Protein AF-A0A956AQ25-F1 (afdb_monomer_lite)

Secondary structure (DSSP, 8-state):
-HHHHHHHHHTSGGGTT-S--EEEE-S-HHHHHHHHTSTT--EEEE--SS--S-EEEEEETTEEEEE--STTSEEEEEEEE--GGGGSS--TTTSPPPEE--HHHHHHHHHHHHHHHHHHHHHHHHHHHTT--HHHHHHHHHHHHHHHHHHHH--PPPPPSSS-EEEEEEEE--TTS---HHHHHHHHHHHHHHHHHHHHHTTT-PPPPPPTT------GGGGTTT-HHHHHHHTTSGGGGHHHHHHTTT-TT-TTTGGGSBSSBTSTTSB-SS--SGGGTTBSS-HHHHH---HHHHHTTTSSPPS-SS--GGGTTTTSSTTT-TT--HHHHHHHH-EETBEE--TT---

Structure (mmCIF, N/CA/C/O backbone):
data_AF-A0A956AQ25-F1
#
_entry.id   AF-A0A956AQ25-F1
#
loop_
_atom_site.group_PDB
_atom_site.id
_atom_site.type_symbol
_atom_site.label_atom_id
_atom_site.label_alt_id
_atom_site.label_comp_id
_atom_site.label_asym_id
_atom_site.label_entity_id
_atom_site.label_seq_id
_atom_site.pdbx_PDB_ins_code
_atom_site.Cartn_x
_atom_site.Cartn_y
_atom_site.Cartn_z
_atom_site.occupancy
_atom_site.B_iso_or_equiv
_atom_site.auth_seq_id
_atom_site.auth_comp_id
_atom_site.auth_asym_id
_atom_site.auth_atom_id
_atom_site.pdbx_PDB_model_num
ATOM 1 N N . ALA A 1 1 ? -25.067 -18.638 2.008 1.00 81.12 1 ALA A N 1
ATOM 2 C CA . ALA A 1 1 ? -24.310 -19.903 2.153 1.00 81.12 1 ALA A CA 1
ATOM 3 C C . ALA A 1 1 ? -23.504 -19.940 3.451 1.00 81.12 1 ALA A C 1
ATOM 5 O O . ALA A 1 1 ? -23.784 -20.809 4.265 1.00 81.12 1 ALA A O 1
ATOM 6 N N . ALA A 1 2 ? -22.579 -18.994 3.678 1.00 85.00 2 ALA A N 1
ATOM 7 C CA . ALA A 1 2 ? -21.734 -18.959 4.880 1.00 85.00 2 ALA A CA 1
ATOM 8 C C . ALA A 1 2 ? -22.540 -18.982 6.194 1.00 85.00 2 ALA A C 1
ATOM 10 O O . ALA A 1 2 ? -22.351 -19.894 6.984 1.00 85.00 2 ALA A O 1
ATOM 11 N N . GLU A 1 3 ? -23.526 -18.091 6.362 1.00 90.44 3 GLU A N 1
ATOM 12 C CA . GLU A 1 3 ? -24.403 -18.088 7.550 1.00 90.44 3 GLU A CA 1
ATOM 13 C C . GLU A 1 3 ? -25.100 -19.431 7.804 1.00 90.44 3 GLU A C 1
ATOM 15 O O . GLU A 1 3 ? -25.162 -19.901 8.933 1.00 90.44 3 GLU A O 1
ATOM 20 N N . ALA A 1 4 ? -25.631 -20.058 6.750 1.00 89.19 4 ALA A N 1
ATOM 21 C CA . ALA A 1 4 ? -26.334 -21.332 6.867 1.00 89.19 4 ALA A CA 1
ATOM 22 C C . ALA A 1 4 ? -25.382 -22.461 7.282 1.00 89.19 4 ALA A C 1
ATOM 24 O O . ALA A 1 4 ? -25.761 -23.329 8.060 1.00 89.19 4 ALA A O 1
ATOM 25 N N . SER A 1 5 ? -24.142 -22.446 6.786 1.00 89.00 5 SER A N 1
ATOM 26 C CA . SER A 1 5 ? -23.108 -23.378 7.235 1.00 89.00 5 SER A CA 1
ATOM 27 C C . SER A 1 5 ? -22.688 -23.114 8.679 1.00 89.00 5 SER A C 1
ATOM 29 O O . SER A 1 5 ? -22.544 -24.073 9.427 1.00 89.00 5 SER A O 1
ATOM 31 N N . THR A 1 6 ? -22.561 -21.851 9.095 1.00 89.25 6 THR A N 1
ATOM 32 C CA . THR A 1 6 ? -22.264 -21.493 10.490 1.00 89.25 6 THR A CA 1
ATOM 33 C C . THR A 1 6 ? -23.364 -21.969 11.435 1.00 89.25 6 THR A C 1
ATOM 35 O O . THR A 1 6 ? -23.042 -22.639 12.407 1.00 89.25 6 THR A O 1
ATOM 38 N N . ARG A 1 7 ? -24.647 -21.722 11.122 1.00 89.44 7 ARG A N 1
ATOM 39 C CA . ARG A 1 7 ? -25.780 -22.236 11.919 1.00 89.44 7 ARG A CA 1
ATOM 40 C C . ARG A 1 7 ? -25.725 -23.755 12.053 1.00 89.44 7 ARG A C 1
ATOM 42 O O . ARG A 1 7 ? -25.674 -24.262 13.161 1.00 89.44 7 ARG A O 1
ATOM 49 N N . ARG A 1 8 ? -25.589 -24.469 10.929 1.00 89.06 8 ARG A N 1
ATOM 50 C CA . ARG A 1 8 ? -25.489 -25.937 10.941 1.00 89.06 8 ARG A CA 1
ATOM 51 C C . ARG A 1 8 ? -24.352 -26.460 11.811 1.00 89.06 8 ARG A C 1
ATOM 53 O O . ARG A 1 8 ? -24.535 -27.487 12.439 1.00 89.06 8 ARG A O 1
ATOM 60 N N . LEU A 1 9 ? -23.194 -25.795 11.819 1.00 87.69 9 LEU A N 1
ATOM 61 C CA . LEU A 1 9 ? -22.065 -26.190 12.667 1.00 87.69 9 LEU A CA 1
ATOM 62 C C . LEU A 1 9 ? -22.348 -25.939 14.151 1.00 87.69 9 LEU A C 1
ATOM 64 O O . LEU A 1 9 ? -21.957 -26.753 14.981 1.00 87.69 9 LEU A O 1
ATOM 68 N N . LEU A 1 10 ? -23.011 -24.830 14.483 1.00 86.50 10 LEU A N 1
ATOM 69 C CA . LEU A 1 10 ? -23.383 -24.495 15.859 1.00 86.50 10 LEU A CA 1
ATOM 70 C C . LEU A 1 10 ? -24.463 -25.428 16.417 1.00 86.50 10 LEU A C 1
ATOM 72 O O . LEU A 1 10 ? -24.407 -25.768 17.593 1.00 86.50 10 LEU A O 1
ATOM 76 N N . ASP A 1 11 ? -25.380 -25.884 15.563 1.00 86.50 11 ASP A N 1
ATOM 77 C CA . ASP A 1 11 ? -26.470 -26.799 15.925 1.00 86.50 11 ASP A CA 1
ATOM 78 C C . ASP A 1 11 ? -25.997 -28.253 16.150 1.00 86.50 11 ASP A C 1
ATOM 80 O O . ASP A 1 11 ? -26.783 -29.104 16.571 1.00 86.50 11 ASP A O 1
ATOM 84 N N . LEU A 1 12 ? -24.726 -28.571 15.864 1.00 86.06 12 LEU A N 1
ATOM 85 C CA . LEU A 1 12 ? -24.171 -29.904 16.106 1.00 86.06 12 LEU A CA 1
ATOM 86 C C . LEU A 1 12 ? -24.077 -30.191 17.620 1.00 86.06 12 LEU A C 1
ATOM 88 O O . LEU A 1 12 ? -23.537 -29.360 18.357 1.00 86.06 12 LEU A O 1
ATOM 92 N N . PRO A 1 13 ? -24.525 -31.367 18.107 1.00 82.62 13 PRO A N 1
ATOM 93 C CA . PRO A 1 13 ? -24.525 -31.696 19.536 1.00 82.62 13 PRO A CA 1
ATOM 94 C C . PRO A 1 13 ? -23.156 -31.558 20.214 1.00 82.62 13 PRO A C 1
ATOM 96 O O . PRO A 1 13 ? -23.069 -31.082 21.344 1.00 82.62 13 PRO A O 1
ATOM 99 N N . GLU A 1 14 ? -22.069 -31.908 19.522 1.00 83.12 14 GLU A N 1
ATOM 100 C CA . GLU A 1 14 ? -20.694 -31.763 20.015 1.00 83.12 14 GLU A CA 1
ATOM 101 C C . GLU A 1 14 ? -20.252 -30.303 20.226 1.00 83.12 14 GLU A C 1
ATOM 103 O O . GLU A 1 14 ? -19.218 -30.046 20.849 1.00 83.12 14 GLU A O 1
ATOM 108 N N . ASN A 1 15 ? -21.019 -29.338 19.711 1.00 80.56 15 ASN A N 1
ATOM 109 C CA . ASN A 1 15 ? -20.761 -27.909 19.853 1.00 80.56 15 ASN A CA 1
ATOM 110 C C . ASN A 1 15 ? -21.690 -27.215 20.860 1.00 80.56 15 ASN A C 1
ATOM 112 O O . ASN A 1 15 ? -21.439 -26.061 21.213 1.00 80.56 15 ASN A O 1
ATOM 116 N N . ALA A 1 16 ? -22.680 -27.926 21.407 1.00 71.75 16 ALA A N 1
ATOM 117 C CA . ALA A 1 16 ? -23.635 -27.378 22.370 1.00 71.75 16 ALA A CA 1
ATOM 118 C C . ALA A 1 16 ? -22.980 -26.891 23.681 1.00 71.75 16 ALA A C 1
ATOM 120 O O . ALA A 1 16 ? -23.525 -26.026 24.355 1.00 71.75 16 ALA A O 1
ATOM 121 N N . SER A 1 17 ? -21.796 -27.400 24.040 1.00 70.81 17 SER A N 1
ATOM 122 C CA . SER A 1 17 ? -21.082 -27.046 25.279 1.00 70.81 17 SER A CA 1
ATOM 123 C C . SER A 1 17 ? -19.909 -26.073 25.081 1.00 70.81 17 SER A C 1
ATOM 125 O O . SER A 1 17 ? -19.095 -25.888 25.988 1.00 70.81 17 SER A O 1
ATOM 127 N N . ARG A 1 18 ? -19.741 -25.482 23.889 1.00 80.38 18 ARG A N 1
ATOM 128 C CA . ARG A 1 18 ? -18.573 -24.639 23.567 1.00 80.38 18 ARG A CA 1
ATOM 129 C C . ARG A 1 18 ? -18.650 -23.299 24.272 1.00 80.38 18 ARG A C 1
ATOM 131 O O . ARG A 1 18 ? -19.518 -22.509 23.934 1.00 80.38 18 ARG A O 1
ATOM 138 N N . SER A 1 19 ? -17.707 -22.988 25.159 1.00 79.75 19 SER A N 1
ATOM 139 C CA . SER A 1 19 ? -17.659 -21.735 25.943 1.00 79.75 19 SER A CA 1
ATOM 140 C C . SER A 1 19 ? -17.369 -20.457 25.138 1.00 79.75 19 SER A C 1
ATOM 142 O O . SER A 1 19 ? -17.512 -19.363 25.673 1.00 79.75 19 SER A O 1
ATOM 144 N N . LEU A 1 20 ? -16.934 -20.587 23.881 1.00 87.94 20 LEU A N 1
ATOM 145 C CA . LEU A 1 20 ? -16.628 -19.478 22.977 1.00 87.94 20 LEU A CA 1
ATOM 146 C C . LEU A 1 20 ? -16.709 -19.952 21.5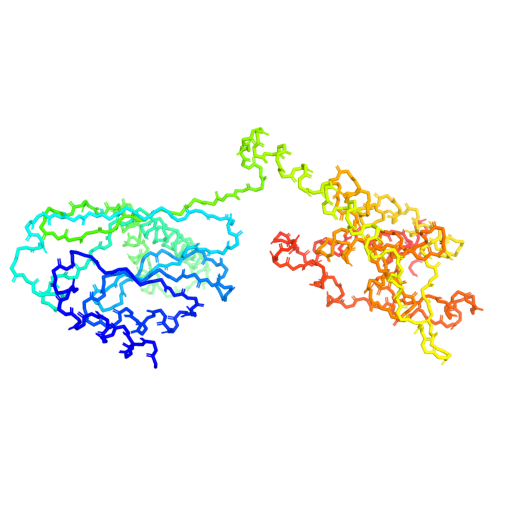23 1.00 87.94 20 LEU A C 1
ATOM 148 O O . LEU A 1 20 ? -16.177 -21.016 21.192 1.00 87.94 20 LEU A O 1
ATOM 152 N N . VAL A 1 21 ? -17.300 -19.140 20.651 1.00 91.19 21 VAL A N 1
ATOM 153 C CA . VAL A 1 21 ? -17.336 -19.370 19.204 1.00 91.19 21 VAL A CA 1
ATOM 154 C C . VAL A 1 21 ? -16.664 -18.212 18.479 1.00 91.19 21 VAL A C 1
ATOM 156 O O . VAL A 1 21 ? -17.159 -17.084 18.470 1.00 91.19 21 VAL A O 1
ATOM 159 N N . VAL A 1 22 ? -15.542 -18.518 17.825 1.00 93.94 22 VAL A N 1
ATOM 160 C CA . VAL A 1 22 ? -14.789 -17.573 16.992 1.00 93.94 22 VAL A CA 1
ATOM 161 C C . VAL A 1 22 ? -14.895 -17.992 15.531 1.00 93.94 22 VAL A C 1
ATOM 163 O O . VAL A 1 22 ? -14.512 -19.102 15.164 1.00 93.94 22 VAL A O 1
ATOM 166 N N . VAL A 1 23 ? -15.391 -17.097 14.683 1.00 94.06 23 VAL A N 1
ATOM 167 C CA . VAL A 1 23 ? -15.493 -17.300 13.237 1.00 94.06 23 VAL A CA 1
ATOM 168 C C . VAL A 1 23 ? -14.369 -16.543 12.542 1.00 94.06 23 VAL A C 1
ATOM 170 O O . VAL A 1 23 ? -14.274 -15.324 12.647 1.00 94.06 23 VAL A O 1
ATOM 173 N N . LEU A 1 24 ? -13.540 -17.263 11.789 1.00 92.50 24 LEU A N 1
ATOM 174 C CA . LEU A 1 24 ? -12.518 -16.674 10.925 1.00 92.50 24 LEU A CA 1
ATOM 175 C C . LEU A 1 24 ? -13.070 -16.583 9.500 1.00 92.50 24 LEU A C 1
ATOM 177 O O . LEU A 1 24 ? -13.521 -17.587 8.946 1.00 92.50 24 LEU A O 1
ATOM 181 N N . THR A 1 25 ? -13.046 -15.399 8.892 1.00 89.38 25 THR A N 1
ATOM 182 C CA . THR A 1 25 ? -13.574 -15.197 7.535 1.00 89.38 25 THR A CA 1
ATOM 183 C C . THR A 1 25 ? -12.603 -14.426 6.658 1.00 89.38 25 THR A C 1
ATOM 185 O O . THR A 1 25 ? -11.974 -13.482 7.119 1.00 89.38 25 THR A O 1
ATOM 188 N N . ARG A 1 26 ? -12.513 -14.821 5.381 1.00 86.88 26 ARG A N 1
ATOM 189 C CA . ARG A 1 26 ? -11.805 -14.075 4.325 1.00 86.88 26 ARG A CA 1
ATOM 190 C C . ARG A 1 26 ? -12.702 -13.082 3.576 1.00 86.88 26 ARG A C 1
ATOM 192 O O . ARG A 1 26 ? -12.250 -12.439 2.637 1.00 86.88 26 ARG A O 1
ATOM 199 N N . GLY A 1 27 ? -13.994 -13.042 3.905 1.00 83.31 27 GLY A N 1
ATOM 200 C CA . GLY A 1 27 ? -14.950 -12.145 3.259 1.00 83.31 27 GLY A CA 1
ATOM 201 C C . GLY A 1 27 ? -14.912 -10.745 3.866 1.00 83.31 27 GLY A C 1
ATOM 202 O O . GLY A 1 27 ? -14.669 -10.604 5.059 1.00 83.31 27 GLY A O 1
ATOM 203 N N . GLY A 1 28 ? -15.223 -9.723 3.067 1.00 84.81 28 GLY A N 1
ATOM 204 C CA . GLY A 1 28 ? -15.251 -8.335 3.533 1.00 84.81 28 GLY A CA 1
ATOM 205 C C . GLY A 1 28 ? -16.332 -8.023 4.581 1.00 84.81 28 GLY A C 1
ATOM 206 O O . GLY A 1 28 ? -17.138 -8.872 4.982 1.00 84.81 28 GLY A O 1
ATOM 207 N N . ARG A 1 29 ? -16.403 -6.744 4.981 1.00 86.62 29 ARG A N 1
ATOM 208 C CA . ARG A 1 29 ? -17.220 -6.242 6.108 1.00 86.62 29 ARG A CA 1
ATOM 209 C C . ARG A 1 29 ? -18.670 -6.739 6.108 1.00 86.62 29 ARG A C 1
ATOM 211 O O . ARG A 1 29 ? -19.202 -7.083 7.159 1.00 86.62 29 ARG A O 1
ATOM 218 N N . ARG A 1 30 ? -19.327 -6.801 4.943 1.00 89.50 30 ARG A N 1
ATOM 219 C CA . ARG A 1 30 ? -20.722 -7.270 4.829 1.00 89.50 30 ARG A CA 1
ATOM 220 C C . ARG A 1 30 ? -20.874 -8.722 5.287 1.00 89.50 30 ARG A C 1
ATOM 222 O O . ARG A 1 30 ? -21.773 -9.018 6.068 1.00 89.50 30 ARG A O 1
ATOM 229 N N . SER A 1 31 ? -19.987 -9.601 4.828 1.00 90.06 31 SER A N 1
ATOM 230 C CA . SER A 1 31 ? -19.989 -11.019 5.190 1.00 90.06 31 SER A CA 1
ATOM 231 C C . SER A 1 31 ? -19.649 -11.213 6.665 1.00 90.06 31 SER A C 1
ATOM 233 O O . SER A 1 31 ? -20.317 -11.991 7.339 1.00 90.06 31 SER A O 1
ATOM 235 N N . ALA A 1 32 ? -18.669 -10.467 7.186 1.00 91.31 32 ALA A N 1
ATOM 236 C CA . ALA A 1 32 ? -18.310 -10.513 8.602 1.00 91.31 32 ALA A CA 1
ATOM 237 C C . ALA A 1 32 ? -19.490 -10.113 9.508 1.00 91.31 32 ALA A C 1
ATOM 239 O O . ALA A 1 32 ? -19.827 -10.840 10.439 1.00 91.31 32 ALA A O 1
ATOM 240 N N . ARG A 1 33 ? -20.193 -9.017 9.184 1.00 92.69 33 ARG A N 1
ATOM 241 C CA . ARG A 1 33 ? -21.385 -8.584 9.937 1.00 92.69 33 ARG A CA 1
ATOM 242 C C . ARG A 1 33 ? -22.545 -9.574 9.842 1.00 92.69 33 ARG A C 1
ATOM 244 O O . ARG A 1 33 ? -23.297 -9.712 10.797 1.00 92.69 33 ARG A O 1
ATOM 251 N N . ALA A 1 34 ? -22.712 -10.243 8.704 1.00 93.44 34 ALA A N 1
ATOM 252 C CA . ALA A 1 34 ? -23.740 -11.266 8.540 1.00 93.44 34 ALA A CA 1
ATOM 253 C C . ALA A 1 34 ? -23.459 -12.502 9.411 1.00 93.44 34 ALA A C 1
ATOM 255 O O . ALA A 1 34 ? -24.363 -13.012 10.066 1.00 93.44 34 ALA A O 1
ATOM 256 N N . LEU A 1 35 ? -22.195 -12.933 9.475 1.00 94.25 35 LEU A N 1
ATOM 257 C CA . LEU A 1 35 ? -21.749 -14.025 10.344 1.00 94.25 35 LEU A CA 1
ATOM 258 C C . LEU A 1 35 ? -21.897 -13.678 11.830 1.00 94.25 35 LEU A C 1
ATOM 260 O O . LEU A 1 35 ? -22.340 -14.519 12.600 1.00 94.25 35 LEU A O 1
ATOM 264 N N . ALA A 1 36 ? -21.596 -12.437 12.214 1.00 94.19 36 ALA A N 1
ATOM 265 C CA . ALA A 1 36 ? -21.725 -11.954 13.590 1.00 94.19 36 ALA A CA 1
ATOM 266 C C . ALA A 1 36 ? -23.175 -11.965 14.106 1.00 94.19 36 ALA A C 1
ATOM 268 O O . ALA A 1 36 ? -23.415 -12.086 15.297 1.00 94.19 36 ALA A O 1
ATOM 269 N N . ARG A 1 37 ? -24.157 -11.882 13.200 1.00 93.94 37 ARG A N 1
ATOM 270 C CA . ARG A 1 37 ? -25.589 -11.958 13.533 1.00 93.94 37 ARG A CA 1
ATOM 271 C C . ARG A 1 37 ? -26.110 -13.387 13.683 1.00 93.94 37 ARG A C 1
ATOM 273 O O . ARG A 1 37 ? -27.301 -13.573 13.925 1.00 93.94 37 ARG A O 1
ATOM 280 N N . VAL A 1 38 ? -25.274 -14.400 13.470 1.00 92.25 38 VAL A N 1
ATOM 281 C CA . VAL A 1 38 ? -25.664 -15.786 13.721 1.00 92.25 38 VAL A CA 1
ATOM 282 C C . VAL A 1 38 ? -25.640 -16.021 15.231 1.00 92.25 38 VAL A C 1
ATOM 284 O O . VAL A 1 38 ? -24.585 -15.925 15.848 1.00 92.25 38 VAL A O 1
ATOM 287 N N . SER A 1 39 ? -26.797 -16.337 15.818 1.00 88.94 39 SER A N 1
ATOM 288 C CA . SER A 1 39 ? -26.921 -16.634 17.249 1.00 88.94 39 SER A CA 1
ATOM 289 C C . SER A 1 39 ? -25.912 -17.695 17.689 1.00 88.94 39 SER A C 1
ATOM 291 O O . SER A 1 39 ? -25.757 -18.719 17.026 1.00 88.94 39 SER A O 1
ATOM 293 N N . GLY A 1 40 ? -25.230 -17.441 18.805 1.00 87.94 40 GLY A N 1
ATOM 294 C CA . GLY A 1 40 ? -24.175 -18.306 19.331 1.00 87.94 40 GLY A CA 1
ATOM 295 C C . GLY A 1 40 ? -22.770 -18.018 18.797 1.00 87.94 40 GLY A C 1
ATOM 296 O O . GLY A 1 40 ? -21.826 -18.615 19.305 1.00 87.94 40 GLY A O 1
ATOM 297 N N . VAL A 1 41 ? -22.597 -17.114 17.825 1.00 92.56 41 VAL A N 1
ATOM 298 C CA . VAL A 1 41 ? -21.279 -16.557 17.477 1.00 92.56 41 VAL A CA 1
ATOM 299 C C . VAL A 1 41 ? -20.911 -15.479 18.494 1.00 92.56 41 VAL A C 1
ATOM 301 O O . VAL A 1 41 ? -21.695 -14.564 18.713 1.00 92.56 41 VAL A O 1
ATOM 304 N N . ASP A 1 42 ? -19.717 -15.560 19.086 1.00 93.56 42 ASP A N 1
ATOM 305 C CA . ASP A 1 42 ? -19.220 -14.536 20.015 1.00 93.56 42 ASP A CA 1
ATOM 306 C C . ASP A 1 42 ? -18.280 -13.552 19.305 1.00 93.56 42 ASP A C 1
ATOM 308 O O . ASP A 1 42 ? -18.334 -12.347 19.527 1.00 93.56 42 ASP A O 1
ATOM 312 N N . VAL A 1 43 ? -17.390 -14.044 18.439 1.00 95.94 43 VAL A N 1
ATOM 313 C CA . VAL A 1 43 ? -16.373 -13.205 17.788 1.00 95.94 43 VAL A CA 1
ATOM 314 C C . VAL A 1 43 ? -16.256 -13.556 16.313 1.00 95.94 43 VAL A C 1
ATOM 316 O O . VAL A 1 43 ? -16.178 -14.726 15.946 1.00 95.94 43 VAL A O 1
ATOM 319 N N . VAL A 1 44 ? -16.174 -12.544 15.455 1.00 95.19 44 VAL A N 1
ATOM 320 C CA . VAL A 1 44 ? -15.807 -12.689 14.047 1.00 95.19 44 VAL A CA 1
ATOM 321 C C . VAL A 1 44 ? -14.499 -11.958 13.798 1.00 95.19 44 VAL A C 1
ATOM 323 O O . VAL A 1 44 ? -14.428 -10.732 13.885 1.00 95.19 44 VAL A O 1
ATOM 326 N N . VAL A 1 45 ? -13.468 -12.714 13.439 1.00 93.06 45 VAL A N 1
ATOM 327 C CA . VAL A 1 45 ? -12.197 -12.159 12.980 1.00 93.06 45 VAL A CA 1
ATOM 328 C C . VAL A 1 45 ? -12.219 -12.148 11.461 1.00 93.06 45 VAL A C 1
ATOM 330 O O . VAL A 1 45 ? -12.196 -13.189 10.796 1.00 93.06 45 VAL A O 1
ATOM 333 N N . MET A 1 46 ? -12.291 -10.945 10.909 1.00 89.56 46 MET A N 1
ATOM 334 C CA . MET A 1 46 ? -12.117 -10.720 9.488 1.00 89.56 46 MET A CA 1
ATOM 335 C C . MET A 1 46 ? -10.619 -10.716 9.181 1.00 89.56 46 MET A C 1
ATOM 337 O O . MET A 1 46 ? -9.852 -9.969 9.788 1.00 89.56 46 MET A O 1
ATOM 341 N N . GLY A 1 47 ? -10.216 -11.550 8.232 1.00 78.44 47 GLY A N 1
ATOM 342 C CA . GLY A 1 47 ? -8.993 -11.374 7.461 1.00 78.44 47 GLY A CA 1
ATOM 343 C C . GLY A 1 47 ? -9.371 -11.085 6.011 1.00 78.44 47 GLY A C 1
ATOM 344 O O . GLY A 1 47 ? -10.457 -11.450 5.567 1.00 78.44 47 GLY A O 1
ATOM 345 N N . GLY A 1 48 ? -8.512 -10.431 5.241 1.00 66.12 48 GLY A N 1
ATOM 346 C CA . GLY A 1 48 ? -8.808 -10.181 3.830 1.00 66.12 48 GLY A CA 1
ATOM 347 C C . GLY A 1 48 ? -7.998 -9.037 3.244 1.00 66.12 48 GLY A C 1
ATOM 348 O O . GLY A 1 48 ? -7.435 -8.231 3.971 1.00 66.12 48 GLY A O 1
ATOM 349 N N . ALA A 1 49 ? -7.925 -8.992 1.913 1.00 56.91 49 ALA A N 1
ATOM 350 C CA . ALA A 1 49 ? -7.207 -7.946 1.186 1.00 56.91 49 ALA A CA 1
ATOM 351 C C . ALA A 1 49 ? -8.026 -6.648 1.050 1.00 56.91 49 ALA A C 1
ATOM 353 O O . ALA A 1 49 ? -7.442 -5.585 0.875 1.00 56.91 49 ALA A O 1
ATOM 354 N N . ASP A 1 50 ? -9.356 -6.730 1.175 1.00 64.44 50 ASP A N 1
ATOM 355 C CA . ASP A 1 50 ? -10.294 -5.650 0.825 1.00 64.44 50 ASP A CA 1
ATOM 356 C C . ASP A 1 50 ? -10.326 -4.481 1.824 1.00 64.44 50 ASP A C 1
ATOM 358 O O . ASP A 1 50 ? -10.989 -3.475 1.575 1.00 64.44 50 ASP A O 1
ATOM 362 N N . VAL A 1 51 ? -9.692 -4.628 2.989 1.00 69.56 51 VAL A N 1
ATOM 363 C CA . VAL A 1 51 ? -9.602 -3.576 4.004 1.00 69.56 51 VAL A CA 1
ATOM 364 C C . VAL A 1 51 ? -8.140 -3.397 4.383 1.00 69.56 51 VAL A C 1
ATOM 366 O O . VAL A 1 51 ? -7.500 -4.336 4.844 1.00 69.56 51 VAL A O 1
ATOM 369 N N . ASP A 1 52 ? -7.635 -2.185 4.188 1.00 71.19 52 ASP A N 1
ATOM 370 C CA . ASP A 1 52 ? -6.262 -1.800 4.515 1.00 71.19 52 ASP A CA 1
ATOM 371 C C . ASP A 1 52 ? -6.062 -1.674 6.006 1.00 71.19 52 ASP A C 1
ATOM 373 O O . ASP A 1 52 ? -5.173 -2.284 6.600 1.00 71.19 52 ASP A O 1
ATOM 377 N N . GLU A 1 53 ? -6.952 -0.907 6.609 1.00 79.00 53 GLU A N 1
ATOM 378 C CA . GLU A 1 53 ? -6.781 -0.482 7.974 1.00 79.00 53 GLU A CA 1
ATOM 379 C C . GLU A 1 53 ? -7.194 -1.592 8.950 1.00 79.00 53 GLU A C 1
ATOM 381 O O . GLU A 1 53 ? -8.201 -2.297 8.755 1.00 79.00 53 GLU A O 1
ATOM 386 N N . PRO A 1 54 ? -6.434 -1.770 10.037 1.00 86.62 54 PRO A N 1
ATOM 387 C CA . PRO A 1 54 ? -6.889 -2.579 11.153 1.00 86.62 54 PRO A CA 1
ATOM 388 C C . PRO A 1 54 ? -8.166 -1.935 11.725 1.00 86.62 54 PRO A C 1
ATOM 390 O O . PRO A 1 54 ? -8.266 -0.717 11.845 1.00 86.62 54 PRO A O 1
ATOM 393 N N . ILE A 1 55 ? -9.164 -2.749 12.072 1.00 89.00 55 ILE A N 1
ATOM 394 C CA . ILE A 1 55 ? -10.441 -2.263 12.620 1.00 89.00 55 ILE A CA 1
ATOM 395 C C . ILE A 1 55 ? -10.579 -2.791 14.048 1.00 89.00 55 ILE A C 1
ATOM 397 O O . ILE A 1 55 ? -10.553 -4.022 14.206 1.00 89.00 55 ILE A O 1
ATOM 401 N N . PRO A 1 56 ? -10.753 -1.909 15.055 1.00 93.38 56 PRO A N 1
ATOM 402 C CA . PRO A 1 56 ? -10.974 -2.338 16.429 1.00 93.38 56 PRO A CA 1
ATOM 403 C C . PRO A 1 56 ? -12.259 -3.165 16.547 1.00 93.38 56 PRO A C 1
ATOM 405 O O . PRO A 1 56 ? -13.111 -3.119 15.652 1.00 93.38 56 PRO A O 1
ATOM 408 N N . PRO A 1 57 ? -12.422 -3.927 17.639 1.00 95.44 57 PRO A N 1
ATOM 409 C CA . PRO A 1 57 ? -13.670 -4.619 17.910 1.00 95.44 57 PRO A CA 1
ATOM 410 C C . PRO A 1 57 ? -14.877 -3.682 17.827 1.00 95.44 57 PRO A C 1
ATOM 412 O O . PRO A 1 57 ? -14.874 -2.570 18.346 1.00 95.44 57 PRO A O 1
ATOM 415 N N . ALA A 1 58 ? -15.914 -4.149 17.145 1.00 93.62 58 ALA A N 1
ATOM 416 C CA . ALA A 1 58 ? -17.186 -3.461 17.025 1.00 93.62 58 ALA A CA 1
ATOM 417 C C . ALA A 1 58 ? -18.328 -4.438 17.293 1.00 93.62 58 ALA A C 1
ATOM 419 O O . ALA A 1 58 ? -18.344 -5.553 16.765 1.00 93.62 58 ALA A O 1
ATOM 420 N N . GLU A 1 59 ? -19.306 -4.000 18.076 1.00 94.56 59 GLU A N 1
ATOM 421 C CA . GLU A 1 59 ? -20.494 -4.789 18.391 1.00 94.56 59 GLU A CA 1
ATOM 422 C C . GLU A 1 59 ? -21.405 -4.936 17.164 1.00 94.56 59 GLU A C 1
ATOM 424 O O . GLU A 1 59 ? -21.753 -3.969 16.472 1.00 94.56 59 GLU A O 1
ATOM 429 N N . VAL A 1 60 ? -21.799 -6.174 16.869 1.00 93.44 60 VAL A N 1
ATOM 430 C CA . VAL A 1 60 ? -22.741 -6.513 15.802 1.00 93.44 60 VAL A CA 1
ATOM 431 C C . VAL A 1 60 ? -23.677 -7.610 16.297 1.00 93.44 60 VAL A C 1
ATOM 433 O O . VAL A 1 60 ? -23.377 -8.795 16.185 1.00 93.44 60 VAL A O 1
ATOM 436 N N . GLY A 1 61 ? -24.848 -7.208 16.792 1.00 88.94 61 GLY A N 1
ATOM 437 C CA . GLY A 1 61 ? -25.727 -8.138 17.502 1.00 88.94 61 GLY A CA 1
ATOM 438 C C . GLY A 1 61 ? -25.075 -8.533 18.824 1.00 88.94 61 GLY A C 1
ATOM 439 O O . GLY A 1 61 ? -24.614 -7.656 19.547 1.00 88.94 61 GLY A O 1
ATOM 440 N N . ASP A 1 62 ? -24.983 -9.832 19.090 1.00 88.75 62 ASP A N 1
ATOM 441 C CA . ASP A 1 62 ? -24.395 -10.364 20.328 1.00 88.75 62 ASP A CA 1
ATOM 442 C C . ASP A 1 62 ? -22.890 -10.672 20.211 1.00 88.75 62 ASP A C 1
ATOM 444 O O . ASP A 1 62 ? -22.277 -11.166 21.161 1.00 88.75 62 ASP A O 1
ATOM 448 N N . ALA A 1 63 ? -22.300 -10.383 19.046 1.00 94.94 63 ALA A N 1
ATOM 449 C CA . ALA A 1 63 ? -20.922 -10.707 18.710 1.00 94.94 63 ALA A CA 1
ATOM 450 C C . ALA A 1 63 ? -20.052 -9.461 18.508 1.00 94.94 63 ALA A C 1
ATOM 452 O O . ALA A 1 63 ? -20.529 -8.393 18.115 1.00 94.94 63 ALA A O 1
ATOM 453 N N . LEU A 1 64 ? -18.741 -9.636 18.668 1.00 96.56 64 LEU A N 1
ATOM 454 C CA . LEU A 1 64 ? -17.731 -8.647 18.298 1.00 96.56 64 LEU A CA 1
ATOM 455 C C . LEU A 1 64 ? -17.126 -8.967 16.936 1.00 96.56 64 LEU A C 1
ATOM 457 O O . LEU A 1 64 ? -16.760 -10.105 16.653 1.00 96.56 64 LEU A O 1
ATOM 461 N N . VAL A 1 65 ? -16.967 -7.948 16.097 1.00 95.00 65 VAL A N 1
ATOM 462 C CA . VAL A 1 65 ? -16.272 -8.045 14.811 1.00 95.00 65 VAL A CA 1
ATOM 463 C C . VAL A 1 65 ? -14.996 -7.226 14.872 1.00 95.00 65 VAL A C 1
ATOM 465 O O . VAL A 1 65 ? -15.056 -6.041 15.174 1.00 95.00 65 VAL A O 1
ATOM 468 N N . LEU A 1 66 ? -13.859 -7.832 14.538 1.00 93.50 66 LEU A N 1
ATOM 469 C CA . LEU A 1 66 ? -12.570 -7.146 14.425 1.00 93.50 66 LEU A CA 1
ATOM 470 C C . LEU A 1 66 ? -11.839 -7.550 13.142 1.00 93.50 66 LEU A C 1
ATOM 472 O O . LEU A 1 66 ? -12.109 -8.609 12.569 1.00 93.50 66 LEU A O 1
ATOM 476 N N . HIS A 1 67 ? -10.913 -6.703 12.692 1.00 90.56 67 HIS A N 1
ATOM 477 C CA . HIS A 1 67 ? -10.097 -6.954 11.503 1.00 90.56 67 HIS A CA 1
ATOM 478 C C . HIS A 1 67 ? -8.625 -7.121 11.879 1.00 90.56 67 HIS A C 1
ATOM 480 O O . HIS A 1 67 ? -8.029 -6.211 12.455 1.00 90.56 67 HIS A O 1
ATOM 486 N N . ALA A 1 68 ? -8.035 -8.260 11.517 1.00 82.31 68 ALA A N 1
ATOM 487 C CA . ALA A 1 68 ? -6.665 -8.633 11.881 1.00 82.31 68 ALA A CA 1
ATOM 488 C C . ALA A 1 68 ? -5.579 -8.020 10.967 1.00 82.31 68 ALA A C 1
ATOM 490 O O . ALA A 1 68 ? -4.575 -8.678 10.704 1.00 82.31 68 ALA A O 1
ATOM 491 N N . SER A 1 69 ? -5.818 -6.797 10.470 1.00 77.75 69 SER A N 1
ATOM 492 C CA . SER A 1 69 ? -5.049 -6.115 9.413 1.00 77.75 69 SER A CA 1
ATOM 493 C C . SER A 1 69 ? -4.742 -7.012 8.198 1.00 77.75 69 SER A C 1
ATOM 495 O O . SER A 1 69 ? -5.321 -8.091 8.032 1.00 77.75 69 SER A O 1
ATOM 497 N N . ARG A 1 70 ? -3.871 -6.557 7.291 1.00 74.06 70 ARG A N 1
ATOM 498 C CA . ARG A 1 70 ? -3.425 -7.348 6.140 1.00 74.06 70 ARG A CA 1
ATOM 499 C C . ARG A 1 70 ? -1.926 -7.625 6.165 1.00 74.06 70 ARG A C 1
ATOM 501 O O . ARG A 1 70 ? -1.151 -6.920 6.804 1.00 74.06 70 ARG A O 1
ATOM 508 N N . GLN A 1 71 ? -1.530 -8.633 5.383 1.00 71.06 71 GLN A N 1
ATOM 509 C CA . GLN A 1 71 ? -0.156 -8.858 4.902 1.00 71.06 71 GLN A CA 1
ATOM 510 C C . GLN A 1 71 ? 0.941 -8.928 5.986 1.00 71.06 71 GLN A C 1
ATOM 512 O O . GLN A 1 71 ? 2.122 -8.818 5.673 1.00 71.06 71 GLN A O 1
ATOM 517 N N . GLY A 1 72 ? 0.577 -9.157 7.252 1.00 73.19 72 GLY A N 1
ATOM 518 C CA . GLY A 1 72 ? 1.544 -9.249 8.347 1.00 73.19 72 GLY A CA 1
ATOM 519 C C . GLY A 1 72 ? 2.257 -7.931 8.665 1.00 73.19 72 GLY A C 1
ATOM 520 O O . GLY A 1 72 ? 3.293 -7.963 9.317 1.00 73.19 72 GLY A O 1
ATOM 521 N N . GLN A 1 73 ? 1.715 -6.787 8.227 1.00 76.31 73 GLN A N 1
ATOM 522 C CA . GLN A 1 73 ? 2.223 -5.447 8.567 1.00 76.31 73 GLN A CA 1
ATOM 523 C C . GLN A 1 73 ? 1.788 -4.988 9.968 1.00 76.31 73 GLN A C 1
ATOM 525 O O . GLN A 1 73 ? 2.181 -3.931 10.449 1.00 76.31 73 GLN A O 1
ATOM 530 N N . GLY A 1 74 ? 0.979 -5.791 10.653 1.00 82.81 74 GLY A N 1
ATOM 531 C CA . GLY A 1 74 ? 0.636 -5.580 12.045 1.00 82.81 74 GLY A CA 1
ATOM 532 C C . GLY A 1 74 ? 0.211 -6.876 12.716 1.00 82.81 74 GLY A C 1
ATOM 533 O O . GLY A 1 74 ? -0.067 -7.880 12.059 1.00 82.81 74 GLY A O 1
ATOM 534 N N . LEU A 1 75 ? 0.169 -6.839 14.040 1.00 87.25 75 LEU A N 1
ATOM 535 C CA . LEU A 1 75 ? -0.221 -7.936 14.903 1.00 87.25 75 LEU A CA 1
ATOM 536 C C . LEU A 1 75 ? -1.423 -7.509 15.743 1.00 87.25 75 LEU A C 1
ATOM 538 O O . LEU A 1 75 ? -1.327 -6.624 16.593 1.00 87.25 75 LEU A O 1
ATOM 542 N N . THR A 1 76 ? -2.555 -8.176 15.539 1.00 90.44 76 THR A N 1
ATOM 543 C CA . THR A 1 76 ? -3.717 -8.033 16.418 1.00 90.44 76 THR A CA 1
ATOM 544 C C . THR A 1 76 ? -3.634 -9.048 17.551 1.00 90.44 76 THR A C 1
ATOM 546 O O . THR A 1 76 ? -3.705 -10.257 17.329 1.00 90.44 76 THR A O 1
ATOM 549 N N . LEU A 1 77 ? -3.514 -8.556 18.781 1.00 92.62 77 LEU A N 1
ATOM 550 C CA . LEU A 1 77 ? -3.529 -9.364 19.995 1.00 92.62 77 LEU A CA 1
ATOM 551 C C . LEU A 1 77 ? -4.928 -9.308 20.603 1.00 92.62 77 LEU A C 1
ATOM 553 O O . LEU A 1 77 ? -5.302 -8.294 21.181 1.00 92.62 77 LEU A O 1
ATOM 557 N N . ALA A 1 78 ? -5.694 -10.393 20.492 1.00 93.81 78 ALA A N 1
ATOM 558 C CA . ALA A 1 78 ? -7.015 -10.515 21.106 1.00 93.81 78 ALA A CA 1
ATOM 559 C C . ALA A 1 78 ? -6.949 -11.445 22.325 1.00 93.81 78 ALA A C 1
ATOM 561 O O . ALA A 1 78 ? -6.797 -12.660 22.190 1.00 93.81 78 ALA A O 1
ATOM 562 N N . ARG A 1 79 ? -7.065 -10.878 23.528 1.00 95.50 79 ARG A N 1
ATOM 563 C CA . ARG A 1 79 ? -7.171 -11.635 24.778 1.00 95.50 79 ARG A CA 1
ATOM 564 C C . ARG A 1 79 ? -8.640 -11.846 25.116 1.00 95.50 79 ARG A C 1
ATOM 566 O O . ARG A 1 79 ? -9.397 -10.884 25.205 1.00 95.50 79 ARG A O 1
ATOM 573 N N . VAL A 1 80 ? -9.025 -13.100 25.333 1.00 94.50 80 VAL A N 1
ATOM 574 C CA . VAL A 1 80 ? -10.398 -13.475 25.683 1.00 94.50 80 VAL A CA 1
ATOM 575 C C . VAL A 1 80 ? -10.470 -13.876 27.151 1.00 94.50 80 VAL A C 1
ATOM 577 O O . VAL A 1 80 ? -9.640 -14.648 27.631 1.00 94.50 80 VAL A O 1
ATOM 580 N N . TYR A 1 81 ? -11.478 -13.363 27.848 1.00 93.38 81 TYR A N 1
ATOM 581 C CA . TYR A 1 81 ? -11.769 -13.652 29.246 1.00 93.38 81 TYR A CA 1
ATOM 582 C C . TYR A 1 81 ? -13.064 -14.458 29.334 1.00 93.38 81 TYR A C 1
ATOM 584 O O . TYR A 1 81 ? -14.106 -14.029 28.838 1.00 93.38 81 TYR A O 1
ATOM 592 N N . LEU A 1 82 ? -12.986 -15.634 29.959 1.00 90.50 82 LEU A N 1
ATOM 593 C CA . LEU A 1 82 ? -14.087 -16.590 30.076 1.00 90.50 82 LEU A CA 1
ATOM 594 C C . LEU A 1 82 ? -14.344 -16.900 31.559 1.00 90.50 82 LEU A C 1
ATOM 596 O O . LEU A 1 82 ? -13.783 -17.865 32.079 1.00 90.50 82 LEU A O 1
ATOM 600 N N . PRO A 1 83 ? -15.152 -16.095 32.271 1.00 83.69 83 PRO A N 1
ATOM 601 C CA . PRO A 1 83 ? -15.481 -16.403 33.655 1.00 83.69 83 PRO A CA 1
ATOM 602 C C . PRO A 1 83 ? -16.337 -17.672 33.745 1.00 83.69 83 PRO A C 1
ATOM 604 O O . PRO A 1 83 ? -17.187 -17.923 32.889 1.00 83.69 83 PRO A O 1
ATOM 607 N N . ALA A 1 84 ? -16.128 -18.470 34.796 1.00 73.69 84 ALA A N 1
ATOM 608 C CA . ALA A 1 84 ? -16.874 -19.712 35.019 1.00 73.69 84 ALA A CA 1
ATOM 609 C C . ALA A 1 84 ? -18.389 -19.456 35.115 1.00 73.69 84 ALA A C 1
ATOM 611 O O . ALA A 1 84 ? -19.166 -20.114 34.427 1.00 73.69 84 ALA A O 1
ATOM 612 N N . ALA A 1 85 ? -18.780 -18.413 35.858 1.00 66.25 85 ALA A N 1
ATOM 613 C CA . ALA A 1 85 ? -20.171 -17.993 36.036 1.00 66.25 85 ALA A CA 1
ATOM 614 C C . ALA A 1 85 ? -20.878 -17.608 34.720 1.00 66.25 85 ALA A C 1
ATOM 616 O O . ALA A 1 85 ? -22.087 -17.767 34.605 1.00 66.25 85 ALA A O 1
ATOM 617 N N . ALA A 1 86 ? -20.138 -17.160 33.698 1.00 65.06 86 ALA A N 1
ATOM 618 C CA . ALA A 1 86 ? -20.710 -16.793 32.398 1.00 65.06 86 ALA A CA 1
ATOM 619 C C . ALA A 1 86 ? -21.062 -18.002 31.507 1.00 65.06 86 ALA A C 1
ATOM 621 O O . ALA A 1 86 ? -21.564 -17.814 30.396 1.00 65.06 86 ALA A O 1
ATOM 622 N N . ASN A 1 87 ? -20.743 -19.224 31.951 1.00 62.50 87 ASN A N 1
ATOM 623 C CA . ASN A 1 87 ? -20.895 -20.461 31.183 1.00 62.50 87 ASN A CA 1
ATOM 624 C C . ASN A 1 87 ? -21.760 -21.522 31.888 1.00 62.50 87 ASN A C 1
ATOM 626 O O . ASN A 1 87 ? -21.906 -22.623 31.358 1.00 62.50 87 ASN A O 1
ATOM 630 N N . GLU A 1 88 ? -22.327 -21.233 33.062 1.00 62.19 88 GLU A N 1
ATOM 631 C CA . GLU A 1 88 ? -23.159 -22.200 33.781 1.00 62.19 88 GLU A CA 1
ATOM 632 C C . GLU A 1 88 ? -24.543 -22.342 33.126 1.00 62.19 88 GLU A C 1
ATOM 634 O O . GLU A 1 88 ? -25.332 -21.403 33.081 1.00 62.19 88 GLU A O 1
ATOM 639 N N . GLY A 1 89 ? -24.842 -23.540 32.610 1.00 58.50 89 GLY A N 1
ATOM 640 C CA . GLY A 1 89 ? -26.200 -23.988 32.268 1.00 58.50 89 GLY A CA 1
ATOM 641 C C . GLY A 1 89 ? -26.866 -23.388 31.021 1.00 58.50 89 GLY A C 1
ATOM 642 O O . GLY A 1 89 ? -27.944 -23.852 30.663 1.00 58.50 89 GLY A O 1
ATOM 643 N N . ALA A 1 90 ? -26.256 -22.410 30.346 1.00 61.62 90 ALA A N 1
ATOM 644 C CA . ALA A 1 90 ? -26.848 -21.740 29.185 1.00 61.62 90 ALA A CA 1
ATOM 645 C C . ALA A 1 90 ? -26.379 -22.330 27.841 1.00 61.62 90 ALA A C 1
ATOM 647 O O . ALA A 1 90 ? -25.177 -22.481 27.597 1.00 61.62 90 ALA A O 1
ATOM 648 N N . SER A 1 91 ? -27.332 -22.602 26.942 1.00 65.00 91 SER A N 1
ATOM 649 C CA . SER A 1 91 ? -27.065 -22.930 25.532 1.00 65.00 91 SER A CA 1
ATOM 650 C C . SER A 1 91 ? -26.324 -21.778 24.832 1.00 65.00 91 SER A C 1
ATOM 652 O O . SER A 1 91 ? -26.555 -20.622 25.193 1.00 65.00 91 SER A O 1
ATOM 654 N N . PRO A 1 92 ? -25.488 -22.018 23.798 1.00 67.12 92 PRO A N 1
ATOM 655 C CA . PRO A 1 92 ? -24.791 -20.968 23.058 1.00 67.12 92 PRO A CA 1
ATOM 656 C C . PRO A 1 92 ? -25.644 -19.763 22.653 1.00 67.12 92 PRO A C 1
ATOM 658 O O . PRO A 1 92 ? -25.148 -18.640 22.692 1.00 67.12 92 PRO A O 1
ATOM 661 N N . SER A 1 93 ? -26.914 -19.995 22.316 1.00 65.31 93 SER A N 1
ATOM 662 C CA . SER A 1 93 ? -27.892 -18.982 21.908 1.00 65.31 93 SER A CA 1
ATOM 663 C C . SER A 1 93 ? -28.521 -18.180 23.053 1.00 65.31 93 SER A C 1
ATOM 665 O O . SER A 1 93 ? -29.140 -17.157 22.792 1.00 65.31 93 SER A O 1
ATOM 667 N N . GLU A 1 94 ? -28.414 -18.646 24.296 1.00 68.44 94 GLU A N 1
ATOM 668 C CA . GLU A 1 94 ? -29.039 -18.040 25.487 1.00 68.44 94 GLU A CA 1
ATOM 669 C C . GLU A 1 94 ? -28.024 -17.291 26.357 1.00 68.44 94 GLU A C 1
ATOM 671 O O . GLU A 1 94 ? -28.363 -16.711 27.389 1.00 68.44 94 GLU A O 1
ATOM 676 N N . ARG A 1 95 ? -26.751 -17.317 25.959 1.00 74.81 95 ARG A N 1
ATOM 677 C CA . ARG A 1 95 ? -25.676 -16.690 26.716 1.00 74.81 95 ARG A CA 1
ATOM 678 C C . ARG A 1 95 ? -25.660 -15.177 26.519 1.00 74.81 95 ARG A C 1
ATOM 680 O O . ARG A 1 95 ? -25.862 -14.716 25.398 1.00 74.81 95 ARG A O 1
ATOM 687 N N . PRO A 1 96 ? -25.301 -14.408 27.564 1.00 80.25 96 PRO A N 1
ATOM 688 C CA . PRO A 1 96 ? -25.028 -12.984 27.421 1.00 80.25 96 PRO A CA 1
ATOM 689 C C . PRO A 1 96 ? -23.983 -12.726 26.334 1.00 80.25 96 PRO A C 1
ATOM 691 O O . PRO A 1 96 ? -23.046 -13.521 26.188 1.00 80.25 96 PRO A O 1
ATOM 694 N N . SER A 1 97 ? -24.127 -11.611 25.617 1.00 87.94 97 SER A N 1
ATOM 695 C CA . SER A 1 97 ? -23.162 -11.170 24.613 1.00 87.94 97 SER A CA 1
ATOM 696 C C . SER A 1 97 ? -21.774 -10.958 25.220 1.00 87.94 97 SER A C 1
ATOM 698 O O . SER A 1 97 ? -21.618 -10.627 26.403 1.00 87.94 97 SER A O 1
ATOM 700 N N . ILE A 1 98 ? -20.749 -11.177 24.399 1.00 92.44 98 ILE A N 1
ATOM 701 C CA . ILE A 1 98 ? -19.373 -10.863 24.777 1.00 92.44 98 ILE A CA 1
ATOM 702 C C . ILE A 1 98 ? -19.184 -9.340 24.809 1.00 92.44 98 ILE A C 1
ATOM 704 O O . ILE A 1 98 ? -19.676 -8.624 23.941 1.00 92.44 98 ILE A O 1
ATOM 708 N N . VAL A 1 99 ? -18.471 -8.845 25.820 1.00 94.62 99 VAL A N 1
ATOM 709 C CA . VAL A 1 99 ? -18.257 -7.408 26.036 1.00 94.62 99 VAL A CA 1
ATOM 710 C C . VAL A 1 99 ? -16.913 -6.970 25.464 1.00 94.62 99 VAL A C 1
ATOM 712 O O . VAL A 1 99 ? -15.895 -7.639 25.668 1.00 94.62 99 VAL A O 1
ATOM 715 N N . ASP A 1 100 ? -16.891 -5.823 24.787 1.00 96.38 100 ASP A N 1
ATOM 716 C CA . ASP A 1 100 ? -15.644 -5.174 24.395 1.00 96.38 100 ASP A CA 1
ATOM 717 C C . ASP A 1 100 ? -15.014 -4.428 25.581 1.00 96.38 100 ASP A C 1
ATOM 719 O O . ASP A 1 100 ? -15.601 -3.511 26.153 1.00 96.38 100 ASP A O 1
ATOM 723 N N . VAL A 1 101 ? -13.795 -4.823 25.944 1.00 96.81 101 VAL A N 1
ATOM 724 C CA . VAL A 1 101 ? -12.962 -4.161 26.962 1.00 96.81 101 VAL A CA 1
ATOM 725 C C . VAL A 1 101 ? -11.605 -3.748 26.388 1.00 96.81 101 VAL A C 1
ATOM 727 O O . VAL A 1 101 ? -10.604 -3.628 27.096 1.00 96.81 101 VAL A O 1
ATOM 730 N N . SER A 1 102 ? -11.549 -3.570 25.070 1.00 97.12 102 SER A N 1
ATOM 731 C CA . SER A 1 102 ? -10.312 -3.363 24.329 1.00 97.12 102 SER A CA 1
ATOM 732 C C . SER A 1 102 ? -9.725 -1.974 24.553 1.00 97.12 102 SER A C 1
ATOM 734 O O . SER A 1 102 ? -10.386 -0.970 24.270 1.00 97.12 102 SER A O 1
ATOM 736 N N . PRO A 1 103 ? -8.435 -1.884 24.931 1.00 96.19 103 PRO A N 1
ATOM 737 C CA . PRO A 1 103 ? -7.701 -0.627 24.863 1.00 96.19 103 PRO A CA 1
ATOM 738 C C . PRO A 1 103 ? -7.732 -0.008 23.466 1.00 96.19 103 PRO A C 1
ATOM 740 O O . PRO A 1 103 ? -7.868 1.204 23.340 1.00 96.19 103 PRO A O 1
ATOM 743 N N . TRP A 1 104 ? -7.697 -0.842 22.423 1.00 95.50 104 TRP A N 1
ATOM 744 C CA . TRP A 1 104 ? -7.729 -0.387 21.036 1.00 95.50 104 TRP A CA 1
ATOM 745 C C . TRP A 1 104 ? -9.021 0.355 20.660 1.00 95.50 104 TRP A C 1
ATOM 747 O O . TRP A 1 104 ? -8.966 1.378 19.976 1.00 95.50 104 TRP A O 1
ATOM 757 N N . SER A 1 105 ? -10.183 -0.098 21.141 1.00 95.69 105 SER A N 1
ATOM 758 C CA . SER A 1 105 ? -11.462 0.588 20.909 1.00 95.69 105 SER A CA 1
ATOM 759 C C . SER A 1 105 ? -11.481 1.968 21.567 1.00 95.69 105 SER A C 1
ATOM 761 O O . SER A 1 105 ? -11.920 2.948 20.961 1.00 95.69 105 SER A O 1
ATOM 763 N N . VAL A 1 106 ? -10.926 2.073 22.779 1.00 96.06 106 VAL A N 1
ATOM 764 C CA . VAL A 1 106 ? -10.810 3.346 23.504 1.00 96.06 106 VAL A CA 1
ATOM 765 C C . VAL A 1 106 ? -9.811 4.289 22.844 1.00 96.06 106 VAL A C 1
ATOM 767 O O . VAL A 1 106 ? -10.100 5.475 22.705 1.00 96.06 106 VAL A O 1
ATOM 770 N N . GLU A 1 107 ? -8.660 3.785 22.406 1.00 95.38 107 GLU A N 1
ATOM 771 C CA . GLU A 1 107 ? -7.663 4.571 21.678 1.00 95.38 107 GLU A CA 1
ATOM 772 C C . GLU A 1 107 ? -8.223 5.103 20.355 1.00 95.38 107 GLU A C 1
ATOM 774 O O . GLU A 1 107 ? -8.079 6.288 20.056 1.00 95.38 107 GLU A O 1
ATOM 779 N N . THR A 1 108 ? -8.963 4.269 19.620 1.00 94.50 108 THR A N 1
ATOM 780 C CA . THR A 1 108 ? -9.644 4.688 18.389 1.00 94.50 108 THR A CA 1
ATOM 781 C C . THR A 1 108 ? -10.669 5.785 18.679 1.00 94.50 108 THR A C 1
ATOM 783 O O . THR A 1 108 ? -10.653 6.830 18.028 1.00 94.50 108 THR A O 1
ATOM 786 N N . ARG A 1 109 ? -11.524 5.609 19.701 1.00 95.75 109 ARG A N 1
ATOM 787 C CA . ARG A 1 109 ? -12.495 6.638 20.110 1.00 95.75 109 ARG A CA 1
ATOM 788 C C . ARG A 1 109 ? -11.801 7.937 20.522 1.00 95.75 109 ARG A C 1
ATOM 790 O O . ARG A 1 109 ? -12.260 9.009 20.134 1.00 95.75 109 ARG A O 1
ATOM 797 N N . ARG A 1 110 ? -10.690 7.846 21.258 1.00 97.19 110 ARG A N 1
ATOM 798 C CA . ARG A 1 110 ? -9.877 8.993 21.682 1.00 97.19 110 ARG A CA 1
ATOM 799 C C . ARG A 1 110 ? -9.316 9.754 20.484 1.00 97.19 110 ARG A C 1
ATOM 801 O O . ARG A 1 110 ? -9.407 10.980 20.465 1.00 97.19 110 ARG A O 1
ATOM 808 N N . ALA A 1 111 ? -8.765 9.052 19.496 1.00 95.75 111 ALA A N 1
ATOM 809 C CA . ALA A 1 111 ? -8.224 9.660 18.285 1.00 95.75 111 ALA A CA 1
ATOM 810 C C . ALA A 1 111 ? -9.314 10.406 17.497 1.00 95.75 111 ALA A C 1
ATOM 812 O O . ALA A 1 111 ? -9.141 11.588 17.196 1.00 95.75 111 ALA A O 1
ATOM 813 N N . THR A 1 112 ? -10.464 9.763 17.248 1.00 96.19 112 THR A N 1
ATOM 814 C CA . THR A 1 112 ? -11.610 10.399 16.572 1.00 96.19 112 THR A CA 1
ATOM 815 C C . THR A 1 112 ? -12.099 11.626 17.336 1.00 96.19 112 THR A C 1
ATOM 817 O O . THR A 1 112 ? -12.193 12.709 16.769 1.00 96.19 112 THR A O 1
ATOM 820 N N . LEU A 1 113 ? -12.338 11.491 18.643 1.00 97.69 113 LEU A N 1
ATOM 821 C CA . LEU A 1 113 ? -12.862 12.582 19.460 1.00 97.69 113 LEU A CA 1
ATOM 822 C C . LEU A 1 113 ? -11.879 13.761 19.550 1.00 97.69 113 LEU A C 1
ATOM 824 O O . LEU A 1 113 ? -12.302 14.911 19.521 1.00 97.69 113 LEU A O 1
ATOM 828 N N . THR A 1 114 ? -10.569 13.495 19.590 1.00 98.31 114 THR A N 1
ATOM 829 C CA . THR A 1 114 ? -9.526 14.538 19.549 1.00 98.31 114 THR A CA 1
ATOM 830 C C . THR A 1 114 ? -9.556 15.315 18.232 1.00 98.31 114 THR A C 1
ATOM 832 O O . THR A 1 114 ? -9.417 16.538 18.241 1.00 98.31 114 THR A O 1
ATOM 835 N N . ALA A 1 115 ? -9.728 14.628 17.098 1.00 97.94 115 ALA A N 1
ATOM 836 C CA . ALA A 1 115 ? -9.845 15.274 15.793 1.00 97.94 115 ALA A CA 1
ATOM 837 C C . ALA A 1 115 ? -11.110 16.144 15.716 1.00 97.94 115 ALA A C 1
ATOM 839 O O . ALA A 1 115 ? -11.014 17.317 15.356 1.00 97.94 115 ALA A O 1
ATOM 840 N N . ASP A 1 116 ? -12.253 15.612 16.161 1.00 98.06 116 ASP A N 1
ATOM 841 C CA . ASP A 1 116 ? -13.525 16.339 16.198 1.00 98.06 116 ASP A CA 1
ATOM 842 C C . ASP A 1 116 ? -13.448 17.584 17.105 1.00 98.06 116 ASP A C 1
ATOM 844 O O . ASP A 1 116 ? -13.984 18.639 16.765 1.00 98.06 116 ASP A O 1
ATOM 848 N N . VAL A 1 117 ? -12.767 17.483 18.257 1.00 98.31 117 VAL A N 1
ATOM 849 C CA . VAL A 1 117 ? -12.505 18.612 19.170 1.00 98.31 117 VAL A CA 1
ATOM 850 C C . VAL A 1 117 ? -11.704 19.702 18.458 1.00 98.31 117 VAL A C 1
ATOM 852 O O . VAL A 1 117 ? -12.140 20.852 18.438 1.00 98.31 117 VAL A O 1
ATOM 855 N N . ARG A 1 118 ? -10.579 19.349 17.821 1.00 98.25 118 ARG A N 1
ATOM 856 C CA . ARG A 1 118 ? -9.728 20.313 17.099 1.00 98.25 118 ARG A CA 1
ATOM 857 C C . ARG A 1 118 ? -10.473 20.992 15.954 1.00 98.25 118 ARG A C 1
ATOM 859 O O . ARG A 1 118 ? -10.326 22.196 15.747 1.00 98.25 118 ARG A O 1
ATOM 866 N N . GLU A 1 119 ? -11.269 20.232 15.207 1.00 98.12 119 GLU A N 1
ATOM 867 C CA . GLU A 1 119 ? -12.078 20.780 14.122 1.00 98.12 119 GLU A CA 1
ATOM 868 C C . GLU A 1 119 ? -13.134 21.755 14.661 1.00 98.12 119 GLU A C 1
ATOM 870 O O . GLU A 1 119 ? -13.293 22.858 14.133 1.00 98.12 119 GLU A O 1
ATOM 875 N N . LEU A 1 120 ? -13.834 21.387 15.739 1.00 98.06 120 LEU A N 1
ATOM 876 C CA . LEU A 1 120 ? -14.840 22.246 16.358 1.00 98.06 120 LEU A CA 1
ATOM 877 C C . LEU A 1 120 ? -14.227 23.525 16.943 1.00 98.06 120 LEU A C 1
ATOM 879 O O . LEU A 1 120 ? -14.821 24.590 16.799 1.00 98.06 120 LEU A O 1
ATOM 883 N N . GLU A 1 121 ? -13.040 23.447 17.545 1.00 97.94 121 GLU A N 1
ATOM 884 C CA . GLU A 1 121 ? -12.279 24.609 18.022 1.00 97.94 121 GLU A CA 1
ATOM 885 C C . GLU A 1 121 ? -11.921 25.564 16.876 1.00 97.94 121 GLU A C 1
ATOM 887 O O . GLU A 1 121 ? -12.182 26.766 16.969 1.00 97.94 121 GLU A O 1
ATOM 892 N N . ALA A 1 122 ? -11.390 25.037 15.768 1.00 97.88 122 ALA A N 1
ATOM 893 C CA . ALA A 1 122 ? -11.064 25.835 14.587 1.00 97.88 122 ALA A CA 1
ATOM 894 C C . ALA A 1 122 ? -12.317 26.476 13.963 1.00 97.88 122 ALA A C 1
ATOM 896 O O . ALA A 1 122 ? -12.308 27.655 13.599 1.00 97.88 122 ALA A O 1
ATOM 897 N N . ASN A 1 123 ? -13.414 25.719 13.878 1.00 97.50 123 ASN A N 1
ATOM 898 C CA . ASN A 1 123 ? -14.694 26.207 13.375 1.00 97.50 123 ASN A CA 1
ATOM 899 C C . ASN A 1 123 ? -15.274 27.309 14.274 1.00 97.50 123 ASN A C 1
ATOM 901 O O . ASN A 1 123 ? -15.712 28.333 13.756 1.00 97.50 123 ASN A O 1
ATOM 905 N N . LEU A 1 124 ? -15.236 27.135 15.599 1.00 97.38 124 LEU A N 1
ATOM 906 C CA . LEU A 1 124 ? -15.663 28.144 16.572 1.00 97.38 124 LEU A CA 1
ATOM 907 C C . LEU A 1 124 ? -14.862 29.441 16.425 1.00 97.38 124 LEU A C 1
ATOM 909 O O . LEU A 1 124 ? -15.464 30.506 16.317 1.00 97.38 124 LEU A O 1
ATOM 913 N N . ALA A 1 125 ? -13.531 29.352 16.356 1.00 95.75 125 ALA A N 1
ATOM 914 C CA . ALA A 1 125 ? -12.666 30.519 16.186 1.00 95.75 125 ALA A CA 1
ATOM 915 C C . ALA A 1 125 ? -12.978 31.287 14.890 1.00 95.75 125 ALA A C 1
ATOM 917 O O . ALA A 1 125 ? -13.050 32.517 14.893 1.00 95.75 125 ALA A O 1
ATOM 918 N N . ARG A 1 126 ? -13.219 30.564 13.787 1.00 97.19 126 ARG A N 1
ATOM 919 C CA . ARG A 1 126 ? -13.625 31.162 12.508 1.00 97.19 126 ARG A CA 1
ATOM 920 C C . ARG A 1 126 ? -14.993 31.843 12.606 1.00 97.19 126 ARG A C 1
ATOM 922 O O . ARG A 1 126 ? -15.117 33.001 12.228 1.00 97.19 126 ARG A O 1
ATOM 929 N N . TRP A 1 127 ? -16.005 31.153 13.132 1.00 96.75 127 TRP A N 1
ATOM 930 C CA . TRP A 1 127 ? -17.366 31.689 13.240 1.00 96.75 127 TRP A CA 1
ATOM 931 C C . TRP A 1 127 ? -17.443 32.940 14.115 1.00 96.75 127 TRP A C 1
ATOM 933 O O . TRP A 1 127 ? -18.207 33.854 13.817 1.00 96.75 127 TRP A O 1
ATOM 943 N N . GLU A 1 128 ? -16.639 33.008 15.173 1.00 93.31 128 GLU A N 1
ATOM 944 C CA . GLU A 1 128 ? -16.554 34.199 16.019 1.00 93.31 128 GLU A CA 1
ATOM 945 C C . GLU A 1 128 ? -15.924 35.384 15.285 1.00 93.31 128 GLU A C 1
ATOM 947 O O . GLU A 1 128 ? -16.428 36.501 15.392 1.00 93.31 128 GLU A O 1
ATOM 952 N N . ALA A 1 129 ? -14.880 35.146 14.487 1.00 94.81 129 ALA A N 1
ATOM 953 C CA . ALA A 1 129 ? -14.275 36.180 13.651 1.00 94.81 129 ALA A CA 1
ATOM 954 C C . ALA A 1 129 ? -15.225 36.681 12.544 1.00 94.81 129 ALA A C 1
ATOM 956 O O . ALA A 1 129 ? -15.188 37.854 12.181 1.00 94.81 129 ALA A O 1
ATOM 957 N N . GLU A 1 130 ? -16.091 35.807 12.030 1.00 96.06 130 GLU A N 1
ATOM 958 C CA . GLU A 1 130 ? -17.080 36.111 10.986 1.00 96.06 130 GLU A CA 1
ATOM 959 C C . GLU A 1 130 ? -18.376 36.745 11.528 1.00 96.06 130 GLU A C 1
ATOM 961 O O . GLU A 1 130 ? -19.261 37.095 10.748 1.00 96.06 130 GLU A O 1
ATOM 966 N N . GLY A 1 131 ? -18.508 36.912 12.850 1.00 93.56 131 GLY A N 1
ATOM 967 C CA . GLY A 1 131 ? -19.699 37.505 13.466 1.00 93.56 131 GLY A CA 1
ATOM 968 C C . GLY A 1 131 ? -20.934 36.598 13.424 1.00 93.56 131 GLY A C 1
ATOM 969 O O . GLY A 1 131 ? -22.053 37.087 13.264 1.00 93.56 131 GLY A O 1
ATOM 970 N N . ALA A 1 132 ? -20.744 35.281 13.542 1.00 92.81 132 ALA A N 1
ATOM 971 C CA . ALA A 1 132 ? -21.837 34.313 13.584 1.00 92.81 132 ALA A CA 1
ATOM 972 C C . ALA A 1 132 ? -22.787 34.525 14.781 1.00 92.81 132 ALA A C 1
ATOM 974 O O . ALA A 1 132 ? -22.445 35.148 15.787 1.00 92.81 132 ALA A O 1
ATOM 975 N N . ASP A 1 133 ? -23.989 33.948 14.686 1.00 95.06 133 ASP A N 1
ATOM 976 C CA . ASP A 1 133 ? -25.013 34.020 15.732 1.00 95.06 133 ASP A CA 1
ATOM 977 C C . ASP A 1 133 ? -24.499 33.537 17.104 1.00 95.06 133 ASP A C 1
ATOM 979 O O . ASP A 1 133 ? -24.029 32.405 17.267 1.00 95.06 133 ASP A O 1
ATOM 983 N N . ALA A 1 134 ? -24.646 34.387 18.123 1.00 93.25 134 ALA A N 1
ATOM 984 C CA . ALA A 1 134 ? -24.120 34.137 19.463 1.00 93.25 134 ALA A CA 1
ATOM 985 C C . ALA A 1 134 ? -24.763 32.914 20.142 1.00 93.25 134 ALA A C 1
ATOM 987 O O . ALA A 1 134 ? -24.096 32.188 20.886 1.00 93.25 134 ALA A O 1
ATOM 988 N N . ALA A 1 135 ? -26.047 32.644 19.877 1.00 94.88 135 ALA A N 1
ATOM 989 C CA . ALA A 1 135 ? -26.726 31.487 20.452 1.00 94.88 135 ALA A CA 1
ATOM 990 C C . ALA A 1 135 ? -26.203 30.178 19.840 1.00 94.88 135 ALA A C 1
ATOM 992 O O . ALA A 1 135 ? -26.023 29.188 20.552 1.00 94.88 135 ALA A O 1
ATOM 993 N N . GLN A 1 136 ? -25.921 30.162 18.535 1.00 94.00 136 GLN A N 1
ATOM 994 C CA . GLN A 1 136 ? -25.260 29.044 17.867 1.00 94.00 136 GLN A CA 1
ATOM 995 C C . GLN A 1 136 ? -23.856 28.798 18.422 1.00 94.00 136 GLN A C 1
ATOM 997 O O . GLN A 1 136 ? -23.554 27.660 18.789 1.00 94.00 136 GLN A O 1
ATOM 1002 N N . VAL A 1 137 ? -23.029 29.839 18.536 1.00 95.81 137 VAL A N 1
ATOM 1003 C CA . VAL A 1 137 ? -21.673 29.740 19.101 1.00 95.81 137 VAL A CA 1
ATOM 1004 C C . VAL A 1 137 ? -21.712 29.176 20.525 1.00 95.81 137 VAL A C 1
ATOM 1006 O O . VAL A 1 137 ? -20.978 28.239 20.840 1.00 95.81 137 VAL A O 1
ATOM 1009 N N . SER A 1 138 ? -22.627 29.660 21.370 1.00 96.19 138 SER A N 1
ATOM 1010 C CA . SER A 1 138 ? -22.793 29.169 22.744 1.00 96.19 138 SER A CA 1
ATOM 1011 C C . SER A 1 138 ? -23.142 27.674 22.805 1.00 96.19 138 SER A C 1
ATOM 1013 O O . SER A 1 138 ? -22.519 26.927 23.563 1.00 96.19 138 SER A O 1
ATOM 1015 N N . ARG A 1 139 ? -24.068 27.195 21.956 1.00 97.06 139 ARG A N 1
ATOM 1016 C CA . ARG A 1 139 ? -24.406 25.759 21.872 1.00 97.06 139 ARG A CA 1
ATOM 1017 C C . ARG A 1 139 ? -23.205 24.906 21.470 1.00 97.06 139 ARG A C 1
ATOM 1019 O O . ARG A 1 139 ? -22.998 23.833 22.032 1.00 97.06 139 ARG A O 1
ATOM 1026 N N . GLN A 1 140 ? -22.410 25.375 20.511 1.00 97.88 140 GLN A N 1
ATOM 1027 C CA . GLN A 1 140 ? -21.226 24.649 20.050 1.00 97.88 140 GLN A CA 1
ATOM 1028 C C . GLN A 1 140 ? -20.100 24.659 21.096 1.00 97.88 140 GLN A C 1
ATOM 1030 O O . GLN A 1 140 ? -19.444 23.639 21.278 1.00 97.88 140 GLN A O 1
ATOM 1035 N N . ARG A 1 141 ? -19.934 25.742 21.868 1.00 97.56 141 ARG A N 1
ATOM 1036 C CA . ARG A 1 141 ? -19.025 25.771 23.029 1.00 97.56 141 ARG A CA 1
ATOM 1037 C C . ARG A 1 141 ? -19.436 24.769 24.110 1.00 97.56 141 ARG A C 1
ATOM 1039 O O . ARG A 1 141 ? -18.585 24.057 24.628 1.00 97.56 141 ARG A O 1
ATOM 1046 N N . ALA A 1 142 ? -20.729 24.662 24.416 1.00 97.94 142 ALA A N 1
ATOM 1047 C CA . ALA A 1 142 ? -21.219 23.656 25.362 1.00 97.94 142 ALA A CA 1
ATOM 1048 C C . ALA A 1 142 ? -20.947 22.224 24.867 1.00 97.94 142 ALA A C 1
ATOM 1050 O O . ALA A 1 142 ? -20.520 21.368 25.642 1.00 97.94 142 ALA A O 1
ATOM 1051 N N . ARG A 1 143 ? -21.133 21.978 23.563 1.00 98.00 143 ARG A N 1
ATOM 1052 C CA . ARG A 1 143 ? -20.772 20.703 22.929 1.00 98.00 143 ARG A CA 1
ATOM 1053 C C . ARG A 1 143 ? -19.272 20.416 23.042 1.00 98.00 143 ARG A C 1
ATOM 1055 O O . ARG A 1 143 ? -18.916 19.297 23.389 1.00 98.00 143 ARG A O 1
ATOM 1062 N N . LEU A 1 144 ? -18.419 21.409 22.789 1.00 98.31 144 LEU A N 1
ATOM 1063 C CA . LEU A 1 144 ? -16.967 21.281 22.922 1.00 98.31 144 LEU A CA 1
ATOM 1064 C C . LEU A 1 144 ? -16.566 20.868 24.347 1.00 98.31 144 LEU A C 1
ATOM 1066 O O . LEU A 1 144 ? -15.810 19.916 24.504 1.00 98.31 144 LEU A O 1
ATOM 1070 N N . VAL A 1 145 ? -17.130 21.513 25.374 1.00 98.31 145 VAL A N 1
ATOM 1071 C CA . VAL A 1 145 ? -16.875 21.157 26.783 1.00 98.31 145 VAL A CA 1
ATOM 1072 C C . VAL A 1 145 ? -17.304 19.720 27.083 1.00 98.31 145 VAL A C 1
ATOM 1074 O O . VAL A 1 145 ? -16.570 18.983 27.735 1.00 98.31 145 VAL A O 1
ATOM 1077 N N . ALA A 1 146 ? -18.469 19.294 26.586 1.00 98.12 146 ALA A N 1
ATOM 1078 C CA . ALA A 1 146 ? -18.926 17.917 26.761 1.00 98.12 146 ALA A CA 1
ATOM 1079 C C . ALA A 1 146 ? -17.995 16.904 26.070 1.00 98.12 146 ALA A C 1
ATOM 1081 O O . ALA A 1 146 ? -17.689 15.865 26.647 1.00 98.12 146 ALA A O 1
ATOM 1082 N N . MET A 1 147 ? -17.508 17.222 24.865 1.00 98.31 147 MET A N 1
ATOM 1083 C CA . MET A 1 147 ? -16.547 16.388 24.134 1.00 98.31 147 MET A CA 1
ATOM 1084 C C . MET A 1 147 ? -15.193 16.308 24.850 1.00 98.31 147 MET A C 1
ATOM 1086 O O . MET A 1 147 ? -14.612 15.231 24.926 1.00 98.31 147 MET A O 1
ATOM 1090 N N . GLN A 1 148 ? -14.704 17.418 25.410 1.00 98.12 148 GLN A N 1
ATOM 1091 C CA . GLN A 1 148 ? -13.477 17.446 26.213 1.00 98.12 148 GLN A CA 1
ATOM 1092 C C . GLN A 1 148 ? -13.631 16.608 27.492 1.00 98.12 148 GLN A C 1
ATOM 1094 O O . GLN A 1 148 ? -12.774 15.783 27.790 1.00 98.12 148 GLN A O 1
ATOM 1099 N N . ALA A 1 149 ? -14.763 16.728 28.192 1.00 98.00 149 ALA A N 1
ATOM 1100 C CA . ALA A 1 149 ? -15.044 15.916 29.376 1.00 98.00 149 ALA A CA 1
ATOM 1101 C C . ALA A 1 149 ? -15.153 14.414 29.054 1.00 98.00 149 ALA A C 1
ATOM 1103 O O . ALA A 1 149 ? -14.668 13.584 29.823 1.00 98.00 149 ALA A O 1
ATOM 1104 N N . GLU A 1 150 ? -15.762 14.049 27.918 1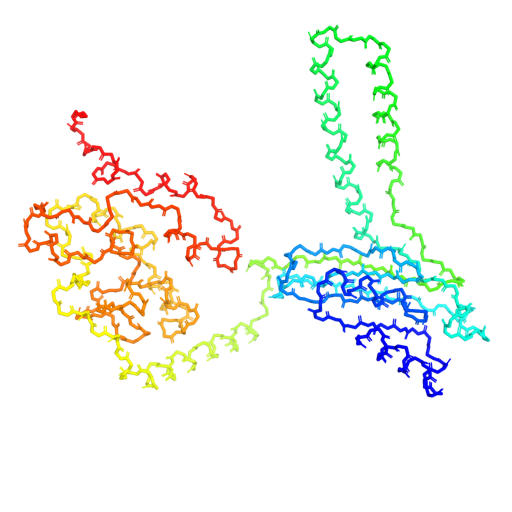.00 97.25 150 GLU A N 1
ATOM 1105 C CA . GLU A 1 150 ? -15.759 12.664 27.436 1.00 97.25 150 GLU A CA 1
ATOM 1106 C C . GLU A 1 150 ? -14.320 12.191 27.189 1.00 97.25 150 GLU A C 1
ATOM 1108 O O . GLU A 1 150 ? -13.937 11.136 27.691 1.00 97.25 150 GLU A O 1
ATOM 1113 N N . LEU A 1 151 ? -13.509 12.984 26.481 1.00 97.12 151 LEU A N 1
ATOM 1114 C CA . LEU A 1 151 ? -12.117 12.662 26.158 1.00 97.12 151 LEU A CA 1
ATOM 1115 C C . LEU A 1 151 ? -11.269 12.401 27.412 1.00 97.12 151 LEU A C 1
ATOM 1117 O O . LEU A 1 151 ? -10.526 11.414 27.452 1.00 97.12 151 LEU A O 1
ATOM 1121 N N . ASP A 1 152 ? -11.416 13.245 28.431 1.00 96.62 152 ASP A N 1
ATOM 1122 C CA . ASP A 1 152 ? -10.717 13.128 29.715 1.00 96.62 152 ASP A CA 1
ATOM 1123 C C . ASP A 1 152 ? -11.156 11.882 30.502 1.00 96.62 152 ASP A C 1
ATOM 1125 O O . ASP A 1 152 ? -10.354 11.272 31.209 1.00 96.62 152 ASP A O 1
ATOM 1129 N N . GLY A 1 153 ? -12.421 11.477 30.356 1.00 96.19 153 GLY A N 1
ATOM 1130 C CA . GLY A 1 153 ? -12.998 10.307 31.020 1.00 96.19 153 GLY A CA 1
ATOM 1131 C C . GLY A 1 153 ? -12.793 8.975 30.292 1.00 96.19 153 GLY A C 1
ATOM 1132 O O . GLY A 1 153 ? -13.070 7.923 30.870 1.00 96.19 153 GLY A O 1
ATOM 1133 N N . LEU A 1 154 ? -12.328 8.980 29.038 1.00 96.00 154 LEU A N 1
ATOM 1134 C CA . LEU A 1 154 ? -12.127 7.749 28.271 1.00 96.00 154 LEU A CA 1
ATOM 1135 C C . LEU A 1 154 ? -11.077 6.853 28.943 1.00 96.00 154 LEU A C 1
ATOM 1137 O O . LEU A 1 154 ? -9.916 7.233 29.092 1.00 96.00 154 LEU A O 1
ATOM 1141 N N . ALA A 1 155 ? -11.461 5.623 29.269 1.00 95.12 155 ALA A N 1
ATOM 1142 C CA . ALA A 1 155 ? -10.566 4.573 29.740 1.00 95.12 155 ALA A CA 1
ATOM 1143 C C . ALA A 1 155 ? -11.113 3.197 29.323 1.00 95.12 155 ALA A C 1
ATOM 1145 O O . ALA A 1 155 ? -12.333 3.049 29.201 1.00 95.12 155 ALA A O 1
ATOM 1146 N N . PRO A 1 156 ? -10.250 2.186 29.098 1.00 92.56 156 PRO A N 1
ATOM 1147 C CA . PRO A 1 156 ? -10.705 0.819 28.857 1.00 92.56 156 PRO A CA 1
ATOM 1148 C C . PRO A 1 156 ? -11.561 0.339 30.033 1.00 92.56 156 PRO A C 1
ATOM 1150 O O . PRO A 1 156 ? -11.124 0.474 31.182 1.00 92.56 156 PRO A O 1
ATOM 1153 N N . PRO A 1 157 ? -12.770 -0.195 29.788 1.00 93.06 157 PRO A N 1
ATOM 1154 C CA . PRO A 1 157 ? -13.601 -0.681 30.874 1.00 93.06 157 PRO A CA 1
ATOM 1155 C C . PRO A 1 157 ? -12.927 -1.885 31.556 1.00 93.06 157 PRO A C 1
ATOM 1157 O O . PRO A 1 157 ? -12.201 -2.643 30.906 1.00 93.06 157 PRO A O 1
ATOM 1160 N N . PRO A 1 158 ? -13.134 -2.076 32.870 1.00 94.56 158 PRO A N 1
ATOM 1161 C CA . PRO A 1 158 ? -12.574 -3.218 33.578 1.00 94.56 158 PRO A CA 1
ATOM 1162 C C . PRO A 1 158 ? -13.167 -4.527 33.046 1.00 94.56 158 PRO A C 1
ATOM 1164 O O . PRO A 1 158 ? -14.315 -4.577 32.605 1.00 94.56 158 PRO A O 1
ATOM 1167 N N . VAL A 1 159 ? -12.390 -5.607 33.134 1.00 94.44 159 VAL A N 1
ATOM 1168 C CA . VAL A 1 159 ? -12.858 -6.942 32.743 1.00 94.44 159 VAL A CA 1
ATOM 1169 C C . VAL A 1 159 ? -13.986 -7.382 33.691 1.00 94.44 159 VAL A C 1
ATOM 1171 O O . VAL A 1 159 ? -13.748 -7.456 34.900 1.00 94.44 159 VAL A O 1
ATOM 1174 N N . PRO A 1 160 ? -15.196 -7.687 33.187 1.00 92.19 160 PRO A N 1
ATOM 1175 C CA . PRO A 1 160 ? -16.299 -8.159 34.019 1.00 92.19 160 PRO A CA 1
ATOM 1176 C C . PRO A 1 160 ? -16.020 -9.558 34.589 1.00 92.19 160 PRO A C 1
ATOM 1178 O O . PRO A 1 160 ? -15.410 -10.403 33.934 1.00 92.19 160 PRO A O 1
ATOM 1181 N N . SER A 1 161 ? -16.487 -9.820 35.813 1.00 89.44 161 SER A N 1
ATOM 1182 C CA . SER A 1 161 ? -16.349 -11.125 36.483 1.00 89.44 161 SER A CA 1
ATOM 1183 C C . SER A 1 161 ? -17.470 -12.113 36.144 1.00 89.44 161 SER A C 1
ATOM 1185 O O . SER A 1 161 ? -17.337 -13.306 36.406 1.00 89.44 161 SER A O 1
ATOM 1187 N N . ASP A 1 162 ? -18.566 -11.626 35.566 1.00 86.56 162 ASP A N 1
ATOM 1188 C CA . ASP A 1 162 ? -19.820 -12.344 35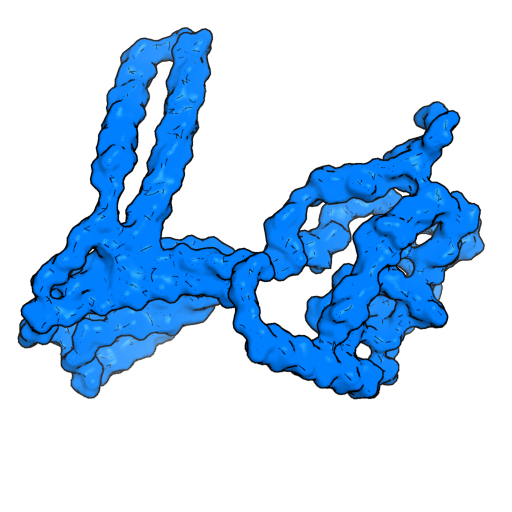.322 1.00 86.56 162 ASP A CA 1
ATOM 1189 C C . ASP A 1 162 ? -20.134 -12.536 33.829 1.00 86.56 162 ASP A C 1
ATOM 1191 O O . ASP A 1 162 ? -21.069 -13.253 33.477 1.00 86.56 162 ASP A O 1
ATOM 1195 N N . ARG A 1 163 ? -19.351 -11.919 32.935 1.00 87.56 163 ARG A N 1
ATOM 1196 C CA . ARG A 1 163 ? -19.558 -11.961 31.481 1.00 87.56 163 ARG A CA 1
ATOM 1197 C C . ARG A 1 163 ? -18.270 -12.249 30.727 1.00 87.56 163 ARG A C 1
ATOM 1199 O O . ARG A 1 163 ? -17.177 -11.918 31.179 1.00 87.56 163 ARG A O 1
ATOM 1206 N N . ARG A 1 164 ? -18.402 -12.855 29.544 1.00 91.75 164 ARG A N 1
ATOM 1207 C CA . ARG A 1 164 ? -17.275 -13.007 28.615 1.00 91.75 164 ARG A CA 1
ATOM 1208 C C . ARG A 1 164 ? -16.838 -11.630 28.130 1.00 91.75 164 ARG A C 1
ATOM 1210 O O . ARG A 1 164 ? -17.678 -10.764 27.891 1.00 91.75 164 ARG A O 1
ATOM 1217 N N . ALA A 1 165 ? -15.538 -11.451 27.945 1.00 95.12 165 ALA A N 1
ATOM 1218 C CA . ALA A 1 165 ? -14.997 -10.192 27.456 1.00 95.12 165 ALA A CA 1
ATOM 1219 C C . ALA A 1 165 ? -13.813 -10.401 26.514 1.00 95.12 165 ALA A C 1
ATOM 1221 O O . ALA A 1 165 ? -13.113 -11.415 26.591 1.00 95.12 165 ALA A O 1
ATOM 1222 N N . LEU A 1 166 ? -13.579 -9.425 25.643 1.00 96.81 166 LEU A N 1
ATOM 1223 C CA . LEU A 1 166 ? -12.453 -9.397 24.719 1.00 96.81 166 LEU A CA 1
ATOM 1224 C C . LEU A 1 166 ? -11.682 -8.087 24.883 1.00 96.81 166 LEU A C 1
ATOM 1226 O O . LEU A 1 166 ? -12.257 -7.009 24.780 1.00 96.81 166 LEU A O 1
ATOM 1230 N N . ALA A 1 167 ? -10.376 -8.197 25.127 1.00 96.81 167 ALA A N 1
ATOM 1231 C CA . 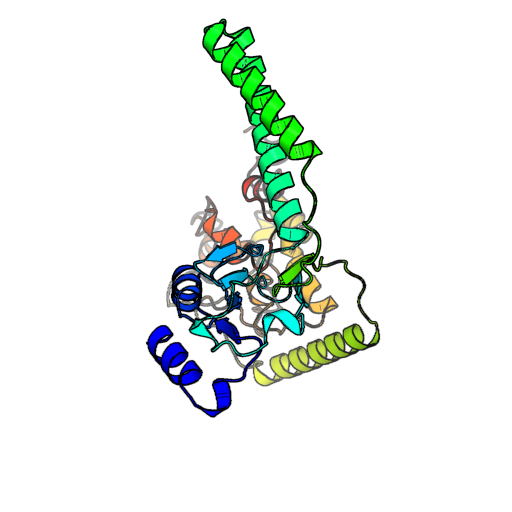ALA A 1 167 ? -9.446 -7.076 25.083 1.00 96.81 167 ALA A CA 1
ATOM 1232 C C . ALA A 1 167 ? -8.523 -7.235 23.875 1.00 96.81 167 ALA A C 1
ATOM 1234 O O . ALA A 1 167 ? -7.679 -8.135 23.853 1.00 96.81 167 ALA A O 1
ATOM 1235 N N . ALA A 1 168 ? -8.668 -6.360 22.887 1.00 96.00 168 ALA A N 1
ATOM 1236 C CA . ALA A 1 168 ? -7.809 -6.302 21.718 1.00 96.00 168 ALA A CA 1
ATOM 1237 C C . ALA A 1 168 ? -6.821 -5.132 21.778 1.00 96.00 168 ALA A C 1
ATOM 1239 O O . ALA A 1 168 ? -7.163 -4.024 22.200 1.00 96.00 168 ALA A O 1
ATOM 1240 N N . THR A 1 169 ? -5.609 -5.377 21.285 1.00 94.62 169 THR A N 1
ATOM 1241 C CA . THR A 1 169 ? -4.636 -4.348 20.901 1.00 94.62 169 THR A CA 1
ATOM 1242 C C . THR A 1 169 ? -4.155 -4.604 19.479 1.00 94.62 169 THR A C 1
ATOM 1244 O O . THR A 1 169 ? -4.022 -5.758 19.064 1.00 94.62 169 THR A O 1
ATOM 1247 N N . PHE A 1 170 ? -3.879 -3.539 18.734 1.00 91.50 170 PHE A N 1
ATOM 1248 C CA . PHE A 1 170 ? -3.208 -3.621 17.442 1.00 91.50 170 PHE A CA 1
ATOM 1249 C C . PHE A 1 170 ? -1.789 -3.078 17.584 1.00 91.50 170 PHE A C 1
ATOM 1251 O O . PHE A 1 170 ? -1.591 -2.006 18.148 1.00 91.50 170 PHE A O 1
ATOM 1258 N N . VAL A 1 171 ? -0.811 -3.840 17.105 1.00 88.62 171 VAL A N 1
ATOM 1259 C CA . VAL A 1 171 ? 0.597 -3.447 17.086 1.00 88.62 171 VAL A CA 1
ATOM 1260 C C . VAL A 1 171 ? 1.027 -3.366 15.635 1.00 88.62 171 VAL A C 1
ATOM 1262 O O . VAL A 1 171 ? 1.068 -4.384 14.947 1.00 88.62 171 VAL A O 1
ATOM 1265 N N . GLU A 1 172 ? 1.335 -2.167 15.163 1.00 85.19 172 GLU A N 1
ATOM 1266 C CA . GLU A 1 172 ? 1.955 -1.994 13.854 1.00 85.19 172 GLU A CA 1
ATOM 1267 C C . GLU A 1 172 ? 3.365 -2.598 13.870 1.00 85.19 172 GLU A C 1
ATOM 1269 O O . GLU A 1 172 ? 4.093 -2.476 14.858 1.00 85.19 172 GLU A O 1
ATOM 1274 N N . LEU A 1 173 ? 3.738 -3.296 12.798 1.00 84.19 173 LEU A N 1
ATOM 1275 C CA . LEU A 1 173 ? 5.066 -3.878 12.631 1.00 84.19 173 LEU A CA 1
ATOM 1276 C C . LEU A 1 173 ? 5.831 -3.031 11.613 1.00 84.19 173 LEU A C 1
ATOM 1278 O O . LEU A 1 173 ? 5.773 -3.324 10.415 1.00 84.19 173 LEU A O 1
ATOM 1282 N N . PRO A 1 174 ? 6.530 -1.973 12.059 1.00 79.12 174 PRO A N 1
ATOM 1283 C CA . PRO A 1 174 ? 7.178 -1.066 11.134 1.00 79.12 174 PRO A CA 1
ATOM 1284 C C . PRO A 1 174 ? 8.369 -1.749 10.437 1.00 79.12 174 PRO A C 1
ATOM 1286 O O . PRO A 1 174 ? 8.943 -2.715 10.959 1.00 79.12 174 PRO A O 1
ATOM 1289 N N . PRO A 1 175 ? 8.791 -1.265 9.255 1.00 77.19 175 PRO A N 1
ATOM 1290 C CA . PRO A 1 175 ? 9.892 -1.868 8.503 1.00 77.19 175 PRO A CA 1
ATOM 1291 C C . PRO A 1 175 ? 11.219 -1.941 9.272 1.00 77.19 175 PRO A C 1
ATOM 1293 O O . PRO A 1 175 ? 12.032 -2.831 9.001 1.00 77.19 175 PRO A O 1
ATOM 1296 N N . ASP A 1 176 ? 11.440 -1.025 10.213 1.00 81.94 176 ASP A N 1
ATOM 1297 C CA . ASP A 1 176 ? 12.621 -0.915 11.072 1.00 81.94 176 ASP A CA 1
ATOM 1298 C C . ASP A 1 176 ? 12.482 -1.659 12.412 1.00 81.94 176 ASP A C 1
ATOM 1300 O O . ASP A 1 176 ? 13.403 -1.616 13.230 1.00 81.94 176 ASP A O 1
ATOM 1304 N N . ALA A 1 177 ? 11.378 -2.389 12.623 1.00 85.19 177 ALA A N 1
ATOM 1305 C CA . ALA A 1 177 ? 11.193 -3.220 13.805 1.00 85.19 177 ALA A CA 1
ATOM 1306 C C . ALA A 1 177 ? 12.384 -4.182 13.994 1.00 85.19 177 ALA A C 1
ATOM 1308 O O . ALA A 1 177 ? 12.867 -4.757 13.007 1.00 85.19 177 ALA A O 1
ATOM 1309 N N . PRO A 1 178 ? 12.847 -4.400 15.244 1.00 87.38 178 PRO A N 1
ATOM 1310 C CA . PRO A 1 178 ? 13.922 -5.339 15.532 1.00 87.38 178 PRO A CA 1
ATOM 1311 C C . PRO A 1 178 ? 13.630 -6.715 14.941 1.00 87.38 178 PRO A C 1
ATOM 1313 O O . PRO A 1 178 ? 12.528 -7.249 15.074 1.00 87.38 178 PRO A O 1
ATOM 1316 N N . ARG A 1 179 ? 14.633 -7.296 14.281 1.00 89.25 179 ARG A N 1
ATOM 1317 C CA . ARG A 1 179 ? 14.515 -8.600 13.629 1.00 89.25 179 ARG A CA 1
ATOM 1318 C C . ARG A 1 179 ? 15.462 -9.579 14.284 1.00 89.25 179 ARG A C 1
ATOM 1320 O O . ARG A 1 179 ? 16.644 -9.286 14.448 1.00 89.25 179 ARG A O 1
ATOM 1327 N N . GLU A 1 180 ? 14.944 -10.758 14.594 1.00 94.50 180 GLU A N 1
ATOM 1328 C CA . GLU A 1 180 ? 15.764 -11.860 15.080 1.00 94.50 180 GLU A CA 1
ATOM 1329 C C . GLU A 1 180 ? 16.827 -12.228 14.040 1.00 94.50 180 GLU A C 1
ATOM 1331 O O . GLU A 1 180 ? 16.537 -12.373 12.842 1.00 94.50 180 GLU A O 1
ATOM 1336 N N . ALA A 1 181 ? 18.072 -12.375 14.494 1.00 95.94 181 ALA A N 1
ATOM 1337 C CA . ALA A 1 181 ? 19.213 -12.605 13.610 1.00 95.94 181 ALA A CA 1
ATOM 1338 C C . ALA A 1 181 ? 19.076 -13.930 12.843 1.00 95.94 181 ALA A C 1
ATOM 1340 O O . ALA A 1 181 ? 19.341 -13.983 11.642 1.00 95.94 181 ALA A O 1
ATOM 1341 N N . GLU A 1 182 ? 18.595 -14.980 13.513 1.00 97.38 182 GLU A N 1
ATOM 1342 C CA . GLU A 1 182 ? 18.387 -16.300 12.912 1.00 97.38 182 GLU A CA 1
ATOM 1343 C C . GLU A 1 182 ? 17.311 -16.267 11.814 1.00 97.38 182 GLU A C 1
ATOM 1345 O O . GLU A 1 182 ? 17.524 -16.777 10.713 1.00 97.38 182 GLU A O 1
ATOM 1350 N N . VAL A 1 183 ? 16.185 -15.589 12.067 1.00 94.69 183 VAL A N 1
ATOM 1351 C CA . VAL A 1 183 ? 15.106 -15.421 11.077 1.00 94.69 183 VAL A CA 1
ATOM 1352 C C . VAL A 1 183 ? 15.593 -14.598 9.887 1.00 94.69 183 VAL A C 1
ATOM 1354 O O . VAL A 1 183 ? 15.335 -14.954 8.736 1.00 94.69 183 VAL A O 1
ATOM 1357 N N . THR A 1 184 ? 16.344 -13.525 10.146 1.00 92.94 184 THR A N 1
ATOM 1358 C CA . THR A 1 184 ? 16.934 -12.683 9.096 1.00 92.94 184 THR A CA 1
ATOM 1359 C C . THR A 1 184 ? 17.874 -13.499 8.208 1.00 92.94 184 THR A C 1
ATOM 1361 O O . THR A 1 184 ? 17.722 -13.491 6.985 1.00 92.94 184 THR A O 1
ATOM 1364 N N . ALA A 1 185 ? 18.771 -14.287 8.806 1.00 96.00 185 ALA A N 1
ATOM 1365 C CA . ALA A 1 185 ? 19.686 -15.159 8.075 1.00 96.00 185 ALA A CA 1
ATOM 1366 C C . ALA A 1 185 ? 18.944 -16.227 7.248 1.00 96.00 185 ALA A C 1
ATOM 1368 O O . ALA A 1 185 ? 19.293 -16.468 6.088 1.00 96.00 185 ALA A O 1
ATOM 1369 N N . ALA A 1 186 ? 17.887 -16.833 7.801 1.00 97.44 186 ALA A N 1
ATOM 1370 C CA . ALA A 1 186 ? 17.059 -17.807 7.090 1.00 97.44 186 ALA A CA 1
ATOM 1371 C C . ALA A 1 186 ? 16.333 -17.187 5.880 1.00 97.44 186 ALA A C 1
ATOM 1373 O O . ALA A 1 186 ? 16.278 -17.797 4.806 1.00 97.44 186 ALA A O 1
ATOM 1374 N N . MET A 1 187 ? 15.818 -15.962 6.023 1.00 95.12 187 MET A N 1
ATOM 1375 C CA . MET A 1 187 ? 15.176 -15.210 4.939 1.00 95.12 187 MET A CA 1
ATOM 1376 C C . MET A 1 187 ? 16.156 -14.817 3.837 1.00 95.12 187 MET A C 1
ATOM 1378 O O . MET A 1 187 ? 15.844 -14.976 2.657 1.00 95.12 187 MET A O 1
ATOM 1382 N N . GLU A 1 188 ? 17.360 -14.371 4.185 1.00 95.69 188 GLU A N 1
ATOM 1383 C CA . GLU A 1 188 ? 18.404 -14.097 3.196 1.00 95.69 188 GLU A CA 1
ATOM 1384 C C . GLU A 1 188 ? 18.857 -15.362 2.461 1.00 95.69 188 GLU A C 1
ATOM 1386 O O . GLU A 1 188 ? 19.051 -15.344 1.244 1.00 95.69 188 GLU A O 1
ATOM 1391 N N . ALA A 1 189 ? 18.993 -16.483 3.176 1.00 97.81 189 ALA A N 1
ATOM 1392 C CA . ALA A 1 189 ? 19.310 -17.768 2.564 1.00 97.81 189 ALA A CA 1
ATOM 1393 C C . ALA 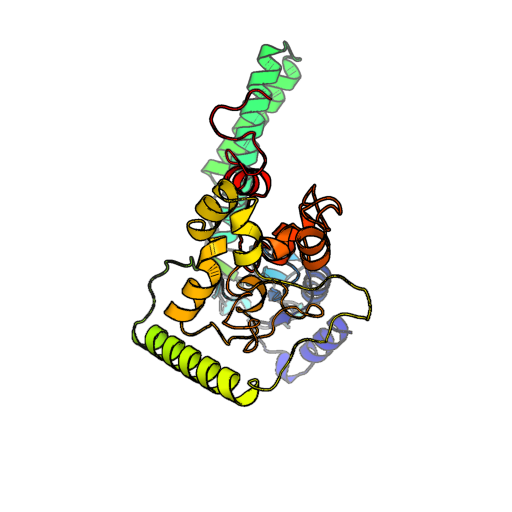A 1 189 ? 18.209 -18.214 1.592 1.00 97.81 189 ALA A C 1
ATOM 1395 O O . ALA A 1 189 ? 18.513 -18.718 0.512 1.00 97.81 189 ALA A O 1
ATOM 1396 N N . LEU A 1 190 ? 16.934 -18.012 1.941 1.00 97.38 190 LEU A N 1
ATOM 1397 C CA . LEU A 1 190 ? 15.813 -18.254 1.033 1.00 97.38 190 LEU A CA 1
ATOM 1398 C C . LEU A 1 190 ? 15.875 -17.339 -0.196 1.00 97.38 190 LEU A C 1
ATOM 1400 O O . LEU A 1 190 ? 15.744 -17.843 -1.310 1.00 97.38 190 LEU A O 1
ATOM 1404 N N . ALA A 1 191 ? 16.114 -16.037 -0.013 1.00 97.06 191 ALA A N 1
ATOM 1405 C CA . ALA A 1 191 ? 16.227 -15.083 -1.116 1.00 97.06 191 ALA A CA 1
ATOM 1406 C C . ALA A 1 191 ? 17.314 -15.508 -2.113 1.00 97.06 191 ALA A C 1
ATOM 1408 O O . ALA A 1 191 ? 17.028 -15.622 -3.303 1.00 97.06 191 ALA A O 1
ATOM 1409 N N . ARG A 1 192 ? 18.511 -15.868 -1.624 1.00 98.06 192 ARG A N 1
ATOM 1410 C CA . ARG A 1 192 ? 19.600 -16.406 -2.459 1.00 98.06 192 ARG A CA 1
ATOM 1411 C C . ARG A 1 192 ? 19.171 -17.637 -3.255 1.00 98.06 192 ARG A C 1
ATOM 1413 O O . ARG A 1 192 ? 19.333 -17.647 -4.470 1.00 98.06 192 ARG A O 1
ATOM 1420 N N . ARG A 1 193 ? 18.554 -18.633 -2.606 1.00 98.19 193 ARG A N 1
ATOM 1421 C CA . ARG A 1 193 ? 18.088 -19.851 -3.297 1.00 98.19 193 ARG A CA 1
ATOM 1422 C C . ARG A 1 193 ? 17.058 -19.556 -4.385 1.00 98.19 193 ARG A C 1
ATOM 1424 O O . ARG A 1 193 ? 17.161 -20.115 -5.470 1.00 98.19 193 ARG A O 1
ATOM 1431 N N . VAL A 1 194 ? 16.070 -18.703 -4.101 1.00 97.94 194 VAL A N 1
ATOM 1432 C CA . VAL A 1 194 ? 15.046 -18.310 -5.086 1.00 97.94 194 VAL A CA 1
ATOM 1433 C C . VAL A 1 194 ? 15.697 -17.594 -6.265 1.00 97.94 194 VAL A C 1
ATOM 1435 O O . VAL A 1 194 ? 15.385 -17.884 -7.415 1.00 97.94 194 VAL A O 1
ATOM 1438 N N . ASN A 1 195 ? 16.629 -16.690 -5.982 1.00 97.56 195 ASN A N 1
ATOM 1439 C CA . ASN A 1 195 ? 17.330 -15.914 -6.992 1.00 97.56 195 ASN A CA 1
ATOM 1440 C C . ASN A 1 195 ? 18.201 -16.802 -7.897 1.00 97.56 195 ASN A C 1
ATOM 1442 O O . ASN A 1 195 ? 18.146 -16.667 -9.116 1.00 97.56 195 ASN A O 1
ATOM 1446 N N . ASP A 1 196 ? 18.944 -17.749 -7.320 1.00 98.19 196 ASP A N 1
ATOM 1447 C CA . ASP A 1 196 ? 19.745 -18.719 -8.075 1.00 98.19 196 ASP A CA 1
ATOM 1448 C C . ASP A 1 196 ? 18.875 -19.664 -8.903 1.00 98.19 196 ASP A C 1
ATOM 1450 O O . ASP A 1 196 ? 19.184 -19.923 -10.067 1.00 98.19 196 ASP A O 1
ATOM 1454 N N . HIS A 1 197 ? 17.773 -20.145 -8.324 1.00 98.38 197 HIS A N 1
ATOM 1455 C CA . HIS A 1 197 ? 16.816 -20.987 -9.028 1.00 98.38 197 HIS A CA 1
ATOM 1456 C C . HIS A 1 197 ? 16.224 -20.256 -10.234 1.00 98.38 197 HIS A C 1
ATOM 1458 O O . HIS A 1 197 ? 16.326 -20.759 -11.348 1.00 98.38 197 HIS A O 1
ATOM 1464 N N . ASN A 1 198 ? 15.671 -19.056 -10.038 1.00 98.19 198 ASN A N 1
ATOM 1465 C CA . ASN A 1 198 ? 15.029 -18.290 -11.107 1.00 98.19 198 ASN A CA 1
ATOM 1466 C C . ASN A 1 198 ? 16.018 -17.881 -12.199 1.00 98.19 198 ASN A C 1
ATOM 1468 O O . ASN A 1 198 ? 15.672 -17.940 -13.375 1.00 98.19 198 ASN A O 1
ATOM 1472 N N . ARG A 1 199 ? 17.260 -17.530 -11.837 1.00 97.56 199 ARG A N 1
ATOM 1473 C CA . ARG A 1 199 ? 18.318 -17.231 -12.813 1.00 97.56 199 ARG A CA 1
ATOM 1474 C C . ARG A 1 199 ? 18.523 -18.372 -13.809 1.00 97.56 199 ARG A C 1
ATOM 1476 O O . ARG A 1 199 ? 18.778 -18.108 -14.976 1.00 97.56 199 ARG A O 1
ATOM 1483 N N . ILE A 1 200 ? 18.460 -19.618 -13.338 1.00 98.06 200 ILE A N 1
ATOM 1484 C CA . ILE A 1 200 ? 18.671 -20.813 -14.163 1.00 98.06 200 ILE A CA 1
ATOM 1485 C C . ILE A 1 200 ? 17.367 -21.216 -14.852 1.00 98.06 200 ILE A C 1
ATOM 1487 O O . ILE A 1 200 ? 17.331 -21.360 -16.068 1.00 98.06 200 ILE A O 1
ATOM 1491 N N . ALA A 1 201 ? 16.294 -21.382 -14.080 1.00 98.19 201 ALA A N 1
ATOM 1492 C CA . ALA A 1 201 ? 15.018 -21.901 -14.560 1.00 98.19 201 ALA A CA 1
ATOM 1493 C C . ALA A 1 201 ? 14.341 -20.981 -15.584 1.00 98.19 201 ALA A C 1
ATOM 1495 O O . ALA A 1 201 ? 13.572 -21.455 -16.413 1.00 98.19 201 ALA A O 1
ATOM 1496 N N . LEU A 1 202 ? 14.620 -19.676 -15.522 1.00 97.44 202 LEU A N 1
ATOM 1497 C CA . LEU A 1 202 ? 14.016 -18.664 -16.384 1.00 97.44 202 LEU A CA 1
ATOM 1498 C C . LEU A 1 202 ? 15.044 -18.025 -17.323 1.00 97.44 202 LEU A C 1
ATOM 1500 O O . LEU A 1 202 ? 14.767 -16.971 -17.883 1.00 97.44 202 LEU A O 1
ATOM 1504 N N . ALA A 1 203 ? 16.225 -18.628 -17.501 1.00 96.62 203 ALA A N 1
ATOM 1505 C CA . ALA A 1 203 ? 17.270 -18.094 -18.379 1.00 96.62 203 ALA A CA 1
ATOM 1506 C C . ALA A 1 203 ? 16.761 -17.872 -19.814 1.00 96.62 203 ALA A C 1
ATOM 1508 O O . ALA A 1 203 ? 17.023 -16.825 -20.397 1.00 96.62 203 ALA A O 1
ATOM 1509 N N . ASP A 1 204 ? 15.964 -18.807 -20.333 1.00 96.38 204 ASP A N 1
ATOM 1510 C CA . ASP A 1 204 ? 15.462 -18.778 -21.712 1.00 96.38 204 ASP A CA 1
ATOM 1511 C C . ASP A 1 204 ? 14.131 -18.023 -21.866 1.00 96.38 204 ASP A C 1
ATOM 1513 O O . ASP A 1 204 ? 13.562 -17.968 -22.958 1.00 96.38 204 ASP A O 1
ATOM 1517 N N . TRP A 1 205 ? 13.600 -17.434 -20.787 1.00 95.69 205 TRP A N 1
ATOM 1518 C CA . TRP A 1 205 ? 12.361 -16.665 -20.864 1.00 95.69 205 TRP A CA 1
ATOM 1519 C C . TRP A 1 205 ? 12.621 -15.287 -21.476 1.00 95.69 205 TRP A C 1
ATOM 1521 O O . TRP A 1 205 ? 12.917 -14.314 -20.781 1.00 95.69 205 TRP A O 1
ATOM 1531 N N . ALA A 1 206 ? 12.510 -15.218 -22.798 1.00 93.12 206 ALA A N 1
ATOM 1532 C CA . ALA A 1 206 ? 12.603 -13.987 -23.568 1.00 93.12 206 ALA A CA 1
ATOM 1533 C C . ALA A 1 206 ? 11.286 -13.188 -23.547 1.00 93.12 206 ALA A C 1
ATOM 1535 O O . ALA A 1 206 ? 10.207 -13.780 -23.427 1.00 93.12 206 ALA A O 1
ATOM 1536 N N . PRO A 1 207 ? 11.353 -11.849 -23.664 1.00 91.81 207 PRO A N 1
ATOM 1537 C CA . PRO A 1 207 ? 10.165 -11.031 -23.869 1.00 91.81 207 PRO A CA 1
ATOM 1538 C C . PRO A 1 207 ? 9.583 -11.319 -25.258 1.00 91.81 207 PRO A C 1
ATOM 1540 O O . PRO A 1 207 ? 10.300 -11.729 -26.174 1.00 91.81 207 PRO A O 1
ATOM 1543 N N . GLU A 1 208 ? 8.287 -11.069 -25.434 1.00 92.88 208 GLU A N 1
ATOM 1544 C CA . GLU A 1 208 ? 7.691 -11.102 -26.770 1.00 92.88 208 GLU A CA 1
ATOM 1545 C C . GLU A 1 208 ? 8.401 -10.084 -27.680 1.00 92.88 208 GLU A C 1
ATOM 1547 O O . GLU A 1 208 ? 8.733 -8.985 -27.223 1.00 92.88 208 GLU A O 1
ATOM 1552 N N . PRO A 1 209 ? 8.672 -10.405 -28.954 1.00 91.38 209 PRO A N 1
ATOM 1553 C CA . PRO A 1 209 ? 9.220 -9.424 -29.878 1.00 91.38 209 PRO A CA 1
ATOM 1554 C C . PRO A 1 209 ? 8.190 -8.309 -30.144 1.00 91.38 209 PRO A C 1
ATOM 1556 O O . PRO A 1 209 ? 6.985 -8.570 -30.125 1.00 91.38 209 PRO A O 1
ATOM 1559 N N . PRO A 1 210 ? 8.631 -7.068 -30.417 1.00 91.19 210 PRO A N 1
ATOM 1560 C CA . PRO A 1 210 ? 7.724 -6.025 -30.882 1.00 91.19 210 PRO A CA 1
ATOM 1561 C C . PRO A 1 210 ? 7.120 -6.428 -32.235 1.00 91.19 210 PRO A C 1
ATOM 1563 O O . PRO A 1 210 ? 7.780 -7.085 -33.045 1.00 91.19 210 PRO A O 1
ATOM 1566 N N . ALA A 1 211 ? 5.870 -6.033 -32.485 1.00 92.31 211 ALA A N 1
ATOM 1567 C CA . ALA A 1 211 ? 5.242 -6.239 -33.786 1.00 92.31 211 ALA A CA 1
ATOM 1568 C C . ALA A 1 211 ? 6.013 -5.500 -34.893 1.00 92.31 211 ALA A C 1
ATOM 1570 O O . ALA A 1 211 ? 6.704 -4.508 -34.647 1.00 92.31 211 ALA A O 1
ATOM 1571 N N . GLU A 1 212 ? 5.905 -5.994 -36.125 1.00 90.50 212 GLU A N 1
ATOM 1572 C CA . GLU A 1 212 ? 6.582 -5.386 -37.268 1.00 90.50 212 GLU A CA 1
ATOM 1573 C C . GLU A 1 212 ? 6.169 -3.914 -37.428 1.00 90.50 212 GLU A C 1
ATOM 1575 O O . GLU A 1 212 ? 4.986 -3.589 -37.484 1.00 90.50 212 GLU A O 1
ATOM 1580 N N . GLY A 1 213 ? 7.160 -3.020 -37.482 1.00 86.56 213 GLY A N 1
ATOM 1581 C CA . GLY A 1 213 ? 6.949 -1.575 -37.595 1.00 86.56 213 GLY A CA 1
ATOM 1582 C C . GLY A 1 213 ? 6.697 -0.839 -36.273 1.00 86.56 213 GLY A C 1
ATOM 1583 O O . GLY A 1 213 ? 6.754 0.390 -36.268 1.00 86.56 213 GLY A O 1
ATOM 1584 N N . GLU A 1 214 ? 6.489 -1.540 -35.156 1.00 90.19 214 GLU A N 1
ATOM 1585 C CA . GLU A 1 214 ? 6.297 -0.901 -33.849 1.00 90.19 214 GLU A CA 1
ATOM 1586 C C . GLU A 1 214 ? 7.633 -0.476 -33.201 1.00 90.19 214 GLU A C 1
ATOM 1588 O O . GLU A 1 214 ? 8.662 -1.146 -33.370 1.00 90.19 214 GLU A O 1
ATOM 1593 N N . PRO A 1 215 ? 7.655 0.630 -32.428 1.00 91.44 215 PRO A N 1
ATOM 1594 C CA . PRO A 1 215 ? 8.836 1.049 -31.683 1.00 91.44 215 PRO A CA 1
ATOM 1595 C C . PRO A 1 215 ? 9.293 0.004 -30.653 1.00 91.44 215 PRO A C 1
ATOM 1597 O O . PRO A 1 215 ? 8.486 -0.610 -29.958 1.00 91.44 215 PRO A O 1
ATOM 1600 N N . ARG A 1 216 ? 10.613 -0.142 -30.500 1.00 92.75 216 ARG A N 1
ATOM 1601 C CA . ARG A 1 216 ? 11.264 -1.032 -29.526 1.00 92.75 216 ARG A CA 1
ATOM 1602 C C . ARG A 1 216 ? 12.029 -0.249 -28.464 1.00 92.75 216 ARG A C 1
ATOM 1604 O O . ARG A 1 216 ? 12.364 0.922 -28.667 1.00 92.75 216 ARG A O 1
ATOM 1611 N N . PHE A 1 217 ? 12.323 -0.917 -27.352 1.00 96.56 217 PHE A N 1
ATOM 1612 C CA . PHE A 1 217 ? 13.169 -0.364 -26.302 1.00 96.56 217 PHE A CA 1
ATOM 1613 C C . PHE A 1 217 ? 14.635 -0.343 -26.751 1.00 96.56 217 PHE A C 1
ATOM 1615 O O . PHE A 1 217 ? 15.107 -1.284 -27.391 1.00 96.56 217 PHE A O 1
ATOM 1622 N N . VAL A 1 218 ? 15.345 0.738 -26.438 1.00 96.12 218 VAL A N 1
ATOM 1623 C CA . VAL A 1 218 ? 16.758 0.946 -26.814 1.00 96.12 218 VAL A CA 1
ATOM 1624 C C . VAL A 1 218 ? 17.679 1.175 -25.614 1.00 96.12 218 VAL A C 1
ATOM 1626 O O . VAL A 1 218 ? 18.898 1.179 -25.771 1.00 96.12 218 VAL A O 1
ATOM 1629 N N . GLY A 1 219 ? 17.114 1.332 -24.416 1.00 97.50 219 GLY A N 1
ATOM 1630 C CA . GLY A 1 219 ? 17.839 1.599 -23.181 1.00 97.50 219 GLY A CA 1
ATOM 1631 C C . GLY A 1 219 ? 18.229 3.068 -23.014 1.00 97.50 219 GLY A C 1
ATOM 1632 O O . GLY A 1 219 ? 18.479 3.800 -23.974 1.00 97.50 219 GLY A O 1
ATOM 1633 N N . SER A 1 220 ? 18.336 3.509 -21.757 1.00 97.81 220 SER A N 1
ATOM 1634 C CA . SER A 1 220 ? 18.596 4.919 -21.418 1.00 97.81 220 SER A CA 1
ATOM 1635 C C . SER A 1 220 ? 19.911 5.464 -21.989 1.00 97.81 220 SER A C 1
ATOM 1637 O O . SER A 1 220 ? 20.041 6.671 -22.181 1.00 97.81 220 SER A O 1
ATOM 1639 N N . ALA A 1 221 ? 20.902 4.604 -22.256 1.00 97.25 221 ALA A N 1
ATOM 1640 C CA . ALA A 1 221 ? 22.189 5.020 -22.819 1.00 97.25 221 ALA A CA 1
ATOM 1641 C C . ALA A 1 221 ? 22.040 5.658 -24.212 1.00 97.25 221 ALA A C 1
ATOM 1643 O O . ALA A 1 221 ? 22.757 6.608 -24.523 1.00 97.25 221 ALA A O 1
ATOM 1644 N N . ALA A 1 222 ? 21.066 5.208 -25.012 1.00 96.81 222 ALA A N 1
ATOM 1645 C CA . ALA A 1 222 ? 20.774 5.782 -26.326 1.00 96.81 222 ALA A CA 1
ATOM 1646 C C . ALA A 1 222 ? 20.266 7.235 -26.244 1.00 96.81 222 ALA A C 1
ATOM 1648 O O . ALA A 1 222 ? 20.356 7.979 -27.215 1.00 96.81 222 ALA A O 1
ATOM 1649 N N . CYS A 1 223 ? 19.758 7.662 -25.084 1.00 96.62 223 CYS A N 1
ATOM 1650 C CA . CYS A 1 223 ? 19.248 9.015 -24.869 1.00 96.62 223 CYS A CA 1
ATOM 1651 C C . CYS A 1 223 ? 20.359 10.023 -24.519 1.00 96.62 223 CYS A C 1
ATOM 1653 O O . CYS A 1 223 ? 20.145 11.232 -24.611 1.00 96.62 223 CYS A O 1
ATOM 1655 N N . ALA A 1 224 ? 21.533 9.553 -24.084 1.00 96.50 224 ALA A N 1
ATOM 1656 C CA . ALA A 1 224 ? 22.541 10.384 -23.426 1.00 96.50 224 ALA A CA 1
ATOM 1657 C C . ALA A 1 224 ? 23.184 11.440 -24.342 1.00 96.50 224 ALA A C 1
ATOM 1659 O O . ALA A 1 224 ? 23.518 12.525 -23.871 1.00 96.50 224 ALA A O 1
ATOM 1660 N N . SER A 1 225 ? 23.348 11.152 -25.636 1.00 94.56 225 SER A N 1
ATOM 1661 C CA . SER A 1 225 ? 23.997 12.065 -26.588 1.00 94.56 225 SER A CA 1
ATOM 1662 C C . SER A 1 225 ? 23.181 13.337 -26.841 1.00 94.56 225 SER A C 1
ATOM 1664 O O . SER A 1 225 ? 23.753 14.423 -26.909 1.00 94.56 225 SER A O 1
ATOM 1666 N N . CYS A 1 226 ? 21.852 13.220 -26.934 1.00 95.38 226 CYS A N 1
ATOM 1667 C CA . CYS A 1 226 ? 20.941 14.349 -27.145 1.00 95.38 226 CYS A CA 1
ATOM 1668 C C . CYS A 1 226 ? 20.430 14.950 -25.822 1.00 95.38 226 CYS A C 1
ATOM 1670 O O . CYS A 1 226 ? 20.226 16.158 -25.731 1.00 95.38 226 CYS A O 1
ATOM 1672 N N . HIS A 1 227 ? 20.262 14.131 -24.776 1.00 94.44 227 HIS A N 1
ATOM 1673 C CA . HIS A 1 227 ? 19.702 14.529 -23.477 1.00 94.44 227 HIS A CA 1
ATOM 1674 C C . HIS A 1 227 ? 20.710 14.400 -22.323 1.00 94.44 227 HIS A C 1
ATOM 1676 O O . HIS A 1 227 ? 20.393 13.874 -21.255 1.00 94.44 227 HIS A O 1
ATOM 1682 N N . ALA A 1 228 ? 21.931 14.907 -22.514 1.00 95.44 228 ALA A N 1
ATOM 1683 C CA . ALA A 1 228 ? 23.045 14.715 -21.580 1.00 95.44 228 ALA A CA 1
ATOM 1684 C C . ALA A 1 228 ? 22.739 15.136 -20.128 1.00 95.44 228 ALA A C 1
ATOM 1686 O O . ALA A 1 228 ? 23.035 14.390 -19.197 1.00 95.44 228 ALA A O 1
ATOM 1687 N N . GLN A 1 229 ? 22.108 16.298 -19.918 1.00 94.62 229 GLN A N 1
ATOM 1688 C CA . GLN A 1 229 ? 21.764 16.785 -18.571 1.00 94.62 229 GLN A CA 1
ATOM 1689 C C . GLN A 1 229 ? 20.735 15.883 -17.874 1.00 94.62 229 GLN A C 1
ATOM 1691 O O . GLN A 1 229 ? 20.920 15.517 -16.714 1.00 94.62 229 GLN A O 1
ATOM 1696 N N . ALA A 1 230 ? 19.682 15.478 -18.592 1.00 95.25 230 ALA A N 1
ATOM 1697 C CA . ALA A 1 230 ? 18.658 14.580 -18.063 1.00 95.25 230 ALA A CA 1
ATOM 1698 C C . ALA A 1 230 ? 19.243 13.204 -17.719 1.00 95.25 230 ALA A C 1
ATOM 1700 O O . ALA A 1 230 ? 18.958 12.656 -16.655 1.00 95.25 230 ALA A O 1
ATOM 1701 N N . PHE A 1 231 ? 20.093 12.664 -18.596 1.00 96.81 231 PHE A N 1
ATOM 1702 C CA . PHE A 1 231 ? 20.754 11.380 -18.385 1.00 96.81 231 PHE A CA 1
ATOM 1703 C C . PHE A 1 231 ? 21.700 11.410 -17.176 1.00 96.81 231 PHE A C 1
ATOM 1705 O O . PHE A 1 231 ? 21.680 10.496 -16.348 1.00 96.81 231 PHE A O 1
ATOM 1712 N N . GLU A 1 232 ? 22.494 12.475 -17.040 1.00 96.06 232 GLU A N 1
ATOM 1713 C CA . GLU A 1 232 ? 23.411 12.675 -15.913 1.00 96.06 232 GLU A CA 1
ATOM 1714 C C . GLU A 1 232 ? 22.671 12.751 -14.573 1.00 96.06 232 GLU A C 1
ATOM 1716 O O . GLU A 1 232 ? 23.097 12.165 -13.574 1.00 96.06 232 GLU A O 1
ATOM 1721 N N . TRP A 1 233 ? 21.530 13.433 -14.548 1.00 96.31 233 TRP A N 1
ATOM 1722 C CA . TRP A 1 233 ? 20.668 13.443 -13.377 1.00 96.31 233 TRP A CA 1
ATOM 1723 C C . TRP A 1 233 ? 20.079 12.047 -13.106 1.00 96.31 233 TRP A C 1
ATOM 1725 O O . TRP A 1 233 ? 20.197 11.522 -11.994 1.00 96.31 233 TRP A O 1
ATOM 1735 N N . TRP A 1 234 ? 19.513 11.402 -14.132 1.00 97.44 234 TRP A N 1
ATOM 1736 C CA . TRP A 1 234 ? 18.830 10.112 -14.014 1.00 97.44 234 TRP A CA 1
ATOM 1737 C C . TRP A 1 234 ? 19.742 9.012 -13.469 1.00 97.44 234 TRP A C 1
ATOM 1739 O O . TRP A 1 234 ? 19.346 8.311 -12.538 1.00 97.44 234 TRP A O 1
ATOM 1749 N N . ARG A 1 235 ? 20.979 8.885 -13.973 1.00 96.56 235 ARG A N 1
ATOM 1750 C CA . ARG A 1 235 ? 21.917 7.825 -13.544 1.00 96.56 235 ARG A CA 1
ATOM 1751 C C . ARG A 1 235 ? 22.285 7.902 -12.054 1.00 96.56 235 ARG A C 1
ATOM 1753 O O . ARG A 1 235 ? 22.781 6.937 -11.469 1.00 96.56 235 ARG A O 1
ATOM 1760 N N . ASN A 1 236 ? 22.066 9.061 -11.434 1.00 95.25 236 ASN A N 1
ATOM 1761 C CA . ASN A 1 236 ? 22.312 9.300 -10.016 1.00 95.25 236 ASN A CA 1
ATOM 1762 C C . ASN A 1 236 ? 21.030 9.279 -9.167 1.00 95.25 236 ASN A C 1
ATOM 1764 O O . ASN A 1 236 ? 21.118 9.160 -7.945 1.00 95.25 236 ASN A O 1
ATOM 1768 N N . HIS A 1 237 ? 19.855 9.342 -9.794 1.00 96.44 237 HIS A N 1
ATOM 1769 C CA . HIS A 1 237 ? 18.555 9.237 -9.139 1.00 96.44 237 HIS A CA 1
ATOM 1770 C C . HIS A 1 237 ? 18.250 7.780 -8.722 1.00 96.44 237 HIS A C 1
ATOM 1772 O O . HIS A 1 237 ? 18.703 6.849 -9.396 1.00 96.44 237 HIS A O 1
ATOM 1778 N N . PRO A 1 238 ? 17.439 7.531 -7.667 1.00 96.62 238 PRO A N 1
ATOM 1779 C CA . PRO A 1 238 ? 17.008 6.182 -7.287 1.00 96.62 238 PRO A CA 1
ATOM 1780 C C . PRO A 1 238 ? 16.484 5.323 -8.445 1.00 96.62 238 PRO A C 1
ATOM 1782 O O . PRO A 1 238 ? 16.834 4.151 -8.533 1.00 96.62 238 PRO A O 1
ATOM 1785 N N . HIS A 1 239 ? 15.730 5.904 -9.385 1.00 97.75 239 HIS A N 1
ATOM 1786 C CA . HIS A 1 239 ? 15.276 5.193 -10.589 1.00 97.75 239 HIS A CA 1
ATOM 1787 C C . HIS A 1 239 ? 16.423 4.669 -11.458 1.00 97.75 239 HIS A C 1
ATOM 1789 O O . HIS A 1 239 ? 16.376 3.505 -11.842 1.00 97.75 239 HIS A O 1
ATOM 1795 N N . GLY A 1 240 ? 17.475 5.459 -11.701 1.00 97.94 240 GLY A N 1
ATOM 1796 C CA . GLY A 1 240 ? 18.649 5.028 -12.471 1.00 97.94 240 GLY A CA 1
ATOM 1797 C C . GLY A 1 240 ? 19.572 4.062 -11.727 1.00 97.94 240 GLY A C 1
ATOM 1798 O O . GLY A 1 240 ? 20.528 3.558 -12.310 1.00 97.94 240 GLY A O 1
ATOM 1799 N N . ARG A 1 241 ? 19.281 3.770 -10.454 1.00 97.69 241 ARG A N 1
ATOM 1800 C CA . ARG A 1 241 ? 20.012 2.803 -9.618 1.00 97.69 241 ARG A CA 1
ATOM 1801 C C . ARG A 1 241 ? 19.132 1.660 -9.110 1.00 97.69 241 ARG A C 1
ATOM 1803 O O . ARG A 1 241 ? 19.602 0.835 -8.321 1.00 97.69 241 ARG A O 1
ATOM 1810 N N . ALA A 1 242 ? 17.874 1.600 -9.551 1.00 97.94 242 ALA A N 1
ATOM 1811 C CA . ALA A 1 242 ? 16.849 0.732 -8.988 1.00 97.94 242 ALA A CA 1
ATOM 1812 C C . ALA A 1 242 ? 17.276 -0.741 -8.969 1.00 97.94 242 ALA A C 1
ATOM 1814 O O . ALA A 1 242 ? 17.086 -1.416 -7.958 1.00 97.94 242 ALA A O 1
ATOM 1815 N N . TYR A 1 243 ? 17.910 -1.239 -10.031 1.00 98.12 243 TYR A N 1
ATOM 1816 C CA . TYR A 1 243 ? 18.272 -2.653 -10.135 1.00 98.12 243 TYR A CA 1
ATOM 1817 C C . TYR A 1 243 ? 19.303 -3.076 -9.077 1.00 98.12 243 TYR A C 1
ATOM 1819 O O . TYR A 1 243 ? 19.191 -4.155 -8.496 1.00 98.12 243 TYR A O 1
ATOM 1827 N N . SER A 1 244 ? 20.250 -2.196 -8.737 1.00 97.38 244 SER A N 1
ATOM 1828 C CA . SER A 1 244 ? 21.292 -2.506 -7.744 1.00 97.38 244 SER A CA 1
ATOM 1829 C C . SER A 1 244 ? 20.723 -2.742 -6.339 1.00 97.38 244 SER A C 1
ATOM 1831 O O . SER A 1 244 ? 21.251 -3.552 -5.577 1.00 97.38 244 SER A O 1
ATOM 1833 N N . THR A 1 245 ? 19.587 -2.116 -6.012 1.00 96.62 245 THR A N 1
ATOM 1834 C CA . THR A 1 245 ? 18.886 -2.354 -4.738 1.00 96.62 245 THR A CA 1
ATOM 1835 C C . THR A 1 245 ? 18.387 -3.796 -4.611 1.00 96.62 245 THR A C 1
ATOM 1837 O O . THR A 1 245 ? 18.328 -4.331 -3.503 1.00 96.62 245 THR A O 1
ATOM 1840 N N . LEU A 1 246 ? 18.090 -4.456 -5.738 1.00 97.50 246 LEU A N 1
ATOM 1841 C CA . LEU A 1 246 ? 17.736 -5.871 -5.765 1.00 97.50 246 LEU A CA 1
ATOM 1842 C C . LEU A 1 246 ? 18.969 -6.763 -5.640 1.00 97.50 246 LEU A C 1
ATOM 1844 O O . LEU A 1 246 ? 18.918 -7.756 -4.916 1.00 97.50 246 LEU A O 1
ATOM 1848 N N . GLU A 1 247 ? 20.075 -6.405 -6.298 1.00 97.12 247 GLU A N 1
ATOM 1849 C CA . GLU A 1 247 ? 21.328 -7.172 -6.255 1.00 97.12 247 GLU A CA 1
ATOM 1850 C C . GLU A 1 247 ? 21.869 -7.285 -4.824 1.00 97.12 247 GLU A C 1
ATOM 1852 O O . GLU A 1 247 ? 22.180 -8.388 -4.371 1.00 97.12 247 GLU A O 1
ATOM 1857 N N . VAL A 1 248 ? 21.868 -6.179 -4.071 1.00 96.56 248 VAL A N 1
ATOM 1858 C CA . VAL A 1 248 ? 22.291 -6.143 -2.656 1.00 96.56 248 VAL A CA 1
ATOM 1859 C C . VAL A 1 248 ? 21.445 -7.067 -1.770 1.00 96.56 248 VAL A C 1
ATOM 1861 O O . VAL A 1 248 ? 21.909 -7.538 -0.734 1.00 96.56 248 VAL A O 1
ATOM 1864 N N . ARG A 1 249 ? 20.198 -7.348 -2.161 1.00 95.06 249 ARG A N 1
ATOM 1865 C CA . ARG A 1 249 ? 19.250 -8.169 -1.391 1.00 95.06 249 ARG A CA 1
ATOM 1866 C C . ARG A 1 249 ? 19.026 -9.558 -1.988 1.00 95.06 249 ARG A C 1
ATOM 1868 O O . ARG A 1 249 ? 18.183 -10.288 -1.471 1.00 95.06 249 ARG A O 1
ATOM 1875 N N . HIS A 1 250 ? 19.757 -9.920 -3.045 1.00 97.44 250 HIS A N 1
ATOM 1876 C CA . HIS A 1 250 ? 19.573 -11.159 -3.805 1.00 97.44 250 HIS A CA 1
ATOM 1877 C C . HIS A 1 250 ? 18.132 -11.336 -4.317 1.00 97.44 250 HIS A C 1
ATOM 1879 O O . HIS A 1 250 ? 17.517 -12.383 -4.128 1.00 97.44 250 HIS A O 1
ATOM 1885 N N . LYS A 1 251 ? 17.562 -10.282 -4.909 1.00 97.31 251 LYS A N 1
ATOM 1886 C CA . LYS A 1 251 ? 16.182 -10.259 -5.426 1.00 97.31 251 LYS A CA 1
ATOM 1887 C C . LYS A 1 251 ? 16.082 -9.902 -6.907 1.00 97.31 251 LYS A C 1
ATOM 1889 O O . LYS A 1 251 ? 14.977 -9.743 -7.416 1.00 97.31 251 LYS A O 1
ATOM 1894 N N . GLN A 1 252 ? 17.203 -9.759 -7.602 1.00 97.81 252 GLN A N 1
ATOM 1895 C CA . GLN A 1 252 ? 17.230 -9.276 -8.981 1.00 97.81 252 GLN A CA 1
ATOM 1896 C C . GLN A 1 252 ? 16.569 -10.237 -9.982 1.00 97.81 252 GLN A C 1
ATOM 1898 O O . GLN A 1 252 ? 16.067 -9.794 -11.004 1.00 97.81 252 GLN A O 1
ATOM 1903 N N . TYR A 1 253 ? 16.476 -11.524 -9.638 1.00 97.88 253 TYR A N 1
ATOM 1904 C CA . TYR A 1 253 ? 15.734 -12.543 -10.383 1.00 97.88 253 TYR A CA 1
ATOM 1905 C C . TYR A 1 253 ? 14.423 -12.946 -9.687 1.00 97.88 253 TYR A C 1
ATOM 1907 O O . TYR A 1 253 ? 13.840 -13.988 -9.984 1.00 97.88 253 TYR A O 1
ATOM 1915 N N . ASN A 1 254 ? 13.943 -12.165 -8.716 1.00 96.75 254 ASN A N 1
ATOM 1916 C CA . ASN A 1 254 ? 12.664 -12.423 -8.062 1.00 96.75 254 ASN A CA 1
ATOM 1917 C C . ASN A 1 254 ? 11.520 -11.817 -8.888 1.00 96.75 254 ASN A C 1
ATOM 1919 O O . ASN A 1 254 ? 11.484 -10.607 -9.108 1.00 96.75 254 ASN A O 1
ATOM 1923 N N . LEU A 1 255 ? 10.562 -12.655 -9.294 1.00 95.62 255 LEU A N 1
ATOM 1924 C CA . LEU A 1 255 ? 9.434 -12.271 -10.152 1.00 95.62 255 LEU A CA 1
ATOM 1925 C C . LEU A 1 255 ? 8.525 -11.194 -9.554 1.00 95.62 255 LEU A C 1
ATOM 1927 O O . LEU A 1 255 ? 7.907 -10.443 -10.301 1.00 95.62 255 LEU A O 1
ATOM 1931 N N . THR A 1 256 ? 8.464 -11.094 -8.227 1.00 92.44 256 THR A N 1
ATOM 1932 C CA . THR A 1 256 ? 7.678 -10.072 -7.524 1.00 92.44 256 THR A CA 1
ATOM 1933 C C . THR A 1 256 ? 8.425 -8.740 -7.419 1.00 92.44 256 THR A C 1
ATOM 1935 O O . THR A 1 256 ? 7.822 -7.727 -7.094 1.00 92.44 256 THR A O 1
ATOM 1938 N N . CYS A 1 257 ? 9.737 -8.710 -7.674 1.00 95.06 257 CYS A N 1
ATOM 1939 C CA . CYS A 1 257 ? 10.560 -7.516 -7.462 1.00 95.06 257 CYS A CA 1
ATOM 1940 C C . CYS A 1 257 ? 11.057 -6.900 -8.768 1.00 95.06 257 CYS A C 1
ATOM 1942 O O . CYS A 1 257 ? 11.014 -5.685 -8.933 1.00 95.06 257 CYS A O 1
ATOM 1944 N N . VAL A 1 258 ? 11.538 -7.732 -9.694 1.00 96.75 258 VAL A N 1
ATOM 1945 C CA . VAL A 1 258 ? 12.257 -7.266 -10.886 1.00 96.75 258 VAL A CA 1
ATOM 1946 C C . VAL A 1 258 ? 11.419 -6.318 -11.744 1.00 96.75 258 VAL A C 1
ATOM 1948 O O . VAL A 1 258 ? 11.959 -5.337 -12.242 1.00 96.75 258 VAL A O 1
ATOM 1951 N N . GLY A 1 259 ? 10.101 -6.532 -11.840 1.00 96.00 259 GLY A N 1
ATOM 1952 C CA . GLY A 1 259 ? 9.244 -5.792 -12.768 1.00 96.00 259 GLY A CA 1
ATOM 1953 C C . GLY A 1 259 ? 9.163 -4.284 -12.539 1.00 96.00 259 GLY A C 1
ATOM 1954 O O . GLY A 1 259 ? 9.024 -3.534 -13.501 1.00 96.00 259 GLY A O 1
ATOM 1955 N N . CYS A 1 260 ? 9.336 -3.832 -11.295 1.00 97.00 260 CYS A N 1
ATOM 1956 C CA . CYS A 1 260 ? 9.372 -2.408 -10.947 1.00 97.00 260 CYS A CA 1
ATOM 1957 C C . CYS A 1 260 ? 10.795 -1.814 -10.968 1.00 97.00 260 CYS A C 1
ATOM 1959 O O . CYS A 1 260 ? 10.969 -0.637 -10.675 1.00 97.00 260 CYS A O 1
ATOM 1961 N N . HIS A 1 261 ? 11.822 -2.616 -11.267 1.00 98.12 261 HIS A N 1
ATOM 1962 C CA . HIS A 1 261 ? 13.244 -2.250 -11.163 1.00 98.12 261 HIS A CA 1
ATOM 1963 C C . HIS A 1 261 ? 14.005 -2.365 -12.494 1.00 98.12 261 HIS A C 1
ATOM 1965 O O . HIS A 1 261 ? 15.232 -2.223 -12.524 1.00 98.12 261 HIS A O 1
ATOM 1971 N N . VAL A 1 262 ? 13.290 -2.620 -13.588 1.00 98.38 262 VAL A N 1
ATOM 1972 C CA . VAL A 1 262 ? 13.823 -2.740 -14.950 1.00 98.38 262 VAL A CA 1
ATOM 1973 C C . VAL A 1 262 ? 12.957 -1.959 -15.937 1.00 98.38 262 VAL A C 1
ATOM 1975 O O . VAL A 1 262 ? 11.841 -1.521 -15.632 1.00 98.38 262 VAL A O 1
ATOM 1978 N N . THR A 1 263 ? 13.470 -1.795 -17.149 1.00 98.38 263 THR A N 1
ATOM 1979 C CA . THR A 1 263 ? 12.791 -1.075 -18.221 1.00 98.38 263 THR A CA 1
ATOM 1980 C C . THR A 1 263 ? 11.952 -2.022 -19.070 1.00 98.38 263 THR A C 1
ATOM 1982 O O . THR A 1 263 ? 12.438 -3.053 -19.529 1.00 98.38 263 THR A O 1
ATOM 1985 N N . GLY A 1 264 ? 10.676 -1.682 -19.276 1.00 96.62 264 GLY A N 1
ATOM 1986 C CA . GLY A 1 264 ? 9.790 -2.425 -20.180 1.00 96.62 264 GLY A CA 1
ATOM 1987 C C . GLY A 1 264 ? 9.490 -3.865 -19.746 1.00 96.62 264 GLY A C 1
ATOM 1988 O O . GLY A 1 264 ? 9.382 -4.734 -20.603 1.00 96.62 264 GLY A O 1
ATOM 1989 N N . TYR A 1 265 ? 9.389 -4.152 -18.444 1.00 97.19 265 TYR A N 1
ATOM 1990 C CA . TYR A 1 265 ? 9.154 -5.521 -17.968 1.00 97.19 265 TYR A CA 1
ATOM 1991 C C . TYR A 1 265 ? 7.897 -6.146 -18.591 1.00 97.19 265 TYR A C 1
ATOM 1993 O O . TYR A 1 265 ? 6.809 -5.575 -18.496 1.00 97.19 265 TYR A O 1
ATOM 2001 N N . LEU A 1 266 ? 8.065 -7.310 -19.222 1.00 95.44 266 LEU A N 1
ATOM 2002 C CA . LEU A 1 266 ? 7.044 -8.067 -19.959 1.00 95.44 266 LEU A CA 1
ATOM 2003 C C . LEU A 1 266 ? 6.321 -7.277 -21.060 1.00 95.44 266 LEU A C 1
ATOM 2005 O O . LEU A 1 266 ? 5.260 -7.691 -21.519 1.00 95.44 266 LEU A O 1
ATOM 2009 N N . GLN A 1 267 ? 6.888 -6.155 -21.503 1.00 95.31 267 GLN A N 1
ATOM 2010 C CA . GLN A 1 267 ? 6.408 -5.446 -22.684 1.00 95.31 267 GLN A CA 1
ATOM 2011 C C . GLN A 1 267 ? 7.102 -5.995 -23.936 1.00 95.31 267 GLN A C 1
ATOM 2013 O O . GLN A 1 267 ? 8.250 -6.445 -23.844 1.00 95.31 267 GLN A O 1
ATOM 2018 N N . PRO A 1 268 ? 6.451 -5.931 -25.111 1.00 93.88 268 PRO A N 1
ATOM 2019 C CA . PRO A 1 268 ? 7.083 -6.327 -26.361 1.00 93.88 268 PRO A CA 1
ATOM 2020 C C . PRO A 1 268 ? 8.405 -5.583 -26.599 1.00 93.88 268 PRO A C 1
ATOM 2022 O O . PRO A 1 268 ? 8.469 -4.356 -26.514 1.00 93.88 268 PRO A O 1
ATOM 2025 N N . GLY A 1 269 ? 9.479 -6.332 -26.852 1.00 90.62 269 GLY A N 1
ATOM 2026 C CA . GLY A 1 269 ? 10.841 -5.813 -27.009 1.00 90.62 269 GLY A CA 1
ATOM 2027 C C . GLY A 1 269 ? 11.469 -5.238 -25.737 1.00 90.62 269 GLY A C 1
ATOM 2028 O O . GLY A 1 269 ? 12.488 -4.559 -25.832 1.00 90.62 269 GLY A O 1
ATOM 2029 N N . GLY A 1 270 ? 10.845 -5.447 -24.577 1.00 95.25 270 GLY A N 1
ATOM 2030 C CA . GLY A 1 270 ? 11.302 -4.963 -23.281 1.00 95.25 270 GLY A CA 1
ATOM 2031 C C . GLY A 1 270 ? 12.183 -5.974 -22.550 1.00 95.25 270 GLY A C 1
ATOM 2032 O O . GLY A 1 270 ? 13.043 -6.612 -23.151 1.00 95.25 270 GLY A O 1
ATOM 2033 N N . SER A 1 271 ? 11.994 -6.107 -21.239 1.00 97.25 271 SER A N 1
ATOM 2034 C CA . SER A 1 271 ? 12.789 -7.008 -20.395 1.00 97.25 271 SER A CA 1
ATOM 2035 C C . SER A 1 271 ? 11.959 -8.129 -19.777 1.00 97.25 271 SER A C 1
ATOM 2037 O O . SER A 1 271 ? 10.736 -8.046 -19.659 1.00 97.25 271 SER A O 1
ATOM 2039 N N . THR A 1 272 ? 12.637 -9.183 -19.338 1.00 97.00 272 THR A N 1
ATOM 2040 C CA . THR A 1 272 ? 12.094 -10.197 -18.426 1.00 97.00 272 THR A CA 1
ATOM 2041 C C . THR A 1 272 ? 12.967 -10.272 -17.178 1.00 97.00 272 THR A C 1
ATOM 2043 O O . THR A 1 272 ? 13.820 -9.421 -16.932 1.00 97.00 272 THR A O 1
ATOM 2046 N N . VAL A 1 273 ? 12.741 -11.292 -16.352 1.00 96.75 273 VAL A N 1
ATOM 2047 C CA . VAL A 1 273 ? 13.485 -11.508 -15.110 1.00 96.75 273 VAL A CA 1
ATOM 2048 C C . VAL A 1 273 ? 14.990 -11.673 -15.336 1.00 96.75 273 VAL A C 1
ATOM 2050 O O . VAL A 1 273 ? 15.777 -11.232 -14.508 1.00 96.75 273 VAL A O 1
ATOM 2053 N N . THR A 1 274 ? 15.396 -12.286 -16.445 1.00 96.75 274 THR A N 1
ATOM 2054 C CA . THR A 1 274 ? 16.795 -12.613 -16.779 1.00 96.75 274 THR A CA 1
ATOM 2055 C C . THR A 1 274 ? 17.275 -11.917 -18.051 1.00 96.75 274 THR A C 1
ATOM 2057 O O . THR A 1 274 ? 18.480 -11.737 -18.214 1.00 96.75 274 THR A O 1
ATOM 2060 N N . GLN A 1 275 ? 16.362 -11.495 -18.933 1.00 96.50 275 GLN A N 1
ATOM 2061 C CA . GLN A 1 275 ? 16.679 -10.846 -20.204 1.00 96.50 275 GLN A CA 1
ATOM 2062 C C . GLN A 1 275 ? 16.514 -9.330 -20.071 1.00 96.50 275 GLN A C 1
ATOM 2064 O O . GLN A 1 275 ? 15.399 -8.815 -20.063 1.00 96.50 275 GLN A O 1
ATOM 2069 N N . LEU A 1 276 ? 17.629 -8.606 -19.954 1.00 96.56 276 LEU A N 1
ATOM 2070 C CA . LEU A 1 276 ? 17.654 -7.159 -19.680 1.00 96.56 276 LEU A CA 1
ATOM 2071 C C . LEU A 1 276 ? 18.107 -6.336 -20.894 1.00 96.56 276 LEU A C 1
ATOM 2073 O O . LEU A 1 276 ? 18.717 -5.279 -20.734 1.00 96.56 276 LEU A O 1
ATOM 2077 N N . GLY A 1 277 ? 17.825 -6.829 -22.100 1.00 92.81 277 GLY A N 1
ATOM 2078 C CA . GLY A 1 277 ? 18.353 -6.277 -23.347 1.00 92.81 277 GLY A CA 1
ATOM 2079 C C . GLY A 1 277 ? 19.844 -6.565 -23.548 1.00 92.81 277 GLY A C 1
ATOM 2080 O O . GLY A 1 277 ? 20.522 -7.103 -22.667 1.00 92.81 277 GLY A O 1
ATOM 2081 N N . GLU A 1 278 ? 20.349 -6.201 -24.726 1.00 91.06 278 GLU A N 1
ATOM 2082 C CA . GLU A 1 278 ? 21.770 -6.308 -25.072 1.00 91.06 278 GLU A CA 1
ATOM 2083 C C . GLU A 1 278 ? 22.626 -5.546 -24.050 1.00 91.06 278 GLU A C 1
ATOM 2085 O O . GLU A 1 278 ? 22.275 -4.437 -23.645 1.00 91.06 278 GLU A O 1
ATOM 2090 N N . ASP A 1 279 ? 23.686 -6.189 -23.554 1.00 92.00 279 ASP A N 1
ATOM 2091 C CA . ASP A 1 279 ? 24.585 -5.670 -22.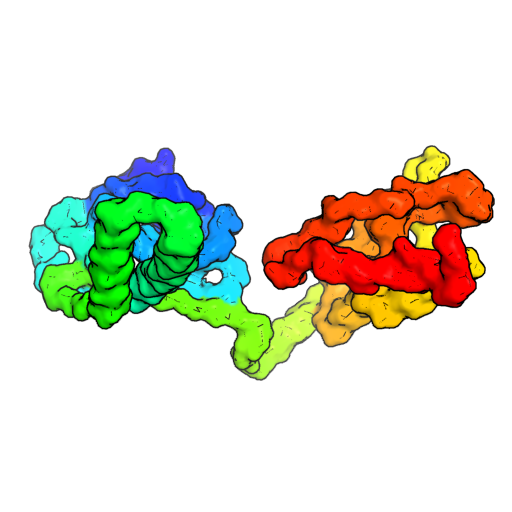512 1.00 92.00 279 ASP A CA 1
ATOM 2092 C C . ASP A 1 279 ? 23.893 -5.126 -21.240 1.00 92.00 279 ASP A C 1
ATOM 2094 O O . ASP A 1 279 ? 24.474 -4.369 -20.461 1.00 92.00 279 ASP A O 1
ATOM 2098 N N . GLY A 1 280 ? 22.643 -5.530 -20.980 1.00 94.75 280 GLY A N 1
ATOM 2099 C CA . GLY A 1 280 ? 21.864 -5.042 -19.843 1.00 94.75 280 GLY A CA 1
ATOM 2100 C C . GLY A 1 280 ? 21.310 -3.624 -20.018 1.00 94.75 280 GLY A C 1
ATOM 2101 O O . GLY A 1 280 ? 21.050 -2.959 -19.012 1.00 94.75 280 GLY A O 1
ATOM 2102 N N . ALA A 1 281 ? 21.116 -3.159 -21.256 1.00 96.69 281 ALA A N 1
ATOM 2103 C CA . ALA A 1 281 ? 20.608 -1.824 -21.586 1.00 96.69 281 ALA A CA 1
ATOM 2104 C C . ALA A 1 281 ? 19.261 -1.458 -20.924 1.00 96.69 281 ALA A C 1
ATOM 2106 O O . ALA A 1 281 ? 18.961 -0.275 -20.759 1.00 96.69 281 ALA A O 1
ATOM 2107 N N . LEU A 1 282 ? 18.465 -2.452 -20.515 1.00 97.94 282 LEU A N 1
ATOM 2108 C CA . LEU A 1 282 ? 17.161 -2.283 -19.860 1.00 97.94 282 LEU A CA 1
ATOM 2109 C C . LEU A 1 282 ? 17.216 -2.445 -18.333 1.00 97.94 282 LEU A C 1
ATOM 2111 O O . LEU A 1 282 ? 16.176 -2.547 -17.679 1.00 97.94 282 LEU A O 1
ATOM 2115 N N . ARG A 1 283 ? 18.414 -2.467 -17.734 1.00 97.31 283 ARG A N 1
ATOM 2116 C CA . ARG A 1 283 ? 18.572 -2.369 -16.276 1.00 97.31 283 ARG A CA 1
ATOM 2117 C C . ARG A 1 283 ? 18.046 -1.027 -15.767 1.00 97.31 283 ARG A C 1
ATOM 2119 O O . ARG A 1 283 ? 18.244 0.010 -16.397 1.00 97.31 283 ARG A O 1
ATOM 2126 N N . ASN A 1 284 ? 17.516 -1.055 -14.542 1.00 98.44 284 ASN A N 1
ATOM 2127 C CA . ASN A 1 284 ? 16.957 0.092 -13.823 1.00 98.44 284 ASN A CA 1
ATOM 2128 C C . ASN A 1 284 ? 15.622 0.587 -14.399 1.00 98.44 284 ASN A C 1
ATOM 2130 O O . ASN A 1 284 ? 15.178 0.149 -15.460 1.00 98.44 284 ASN A O 1
ATOM 2134 N N . VAL A 1 285 ? 14.981 1.514 -13.684 1.00 98.38 285 VAL A N 1
ATOM 2135 C CA . VAL A 1 285 ? 13.806 2.236 -14.186 1.00 98.38 285 VAL A CA 1
ATOM 2136 C C . VAL A 1 285 ? 14.318 3.331 -15.120 1.00 98.38 285 VAL A C 1
ATOM 2138 O O . VAL A 1 285 ? 14.762 4.391 -14.671 1.00 98.38 285 VAL A O 1
ATOM 2141 N N . GLY A 1 286 ? 14.358 3.026 -16.414 1.00 97.56 286 GLY A N 1
ATOM 2142 C CA . GLY A 1 286 ? 14.950 3.854 -17.458 1.00 97.56 286 GLY A CA 1
ATOM 2143 C C . GLY A 1 286 ? 14.016 4.928 -18.006 1.00 97.56 286 GLY A C 1
ATOM 2144 O O . GLY A 1 286 ? 12.845 5.028 -17.630 1.00 97.56 286 GLY A O 1
ATOM 2145 N N . CYS A 1 287 ? 14.536 5.728 -18.942 1.00 97.62 287 CYS A N 1
ATOM 2146 C CA . CYS A 1 287 ? 13.785 6.797 -19.612 1.00 97.62 287 CYS A CA 1
ATOM 2147 C C . CYS A 1 287 ? 12.474 6.268 -20.220 1.00 97.62 287 CYS A C 1
ATOM 2149 O O . CYS A 1 287 ? 11.420 6.901 -20.136 1.00 97.62 287 CYS A O 1
ATOM 2151 N N . GLU A 1 288 ? 12.536 5.064 -20.784 1.00 97.88 288 GLU A N 1
ATOM 2152 C CA . GLU A 1 288 ? 11.461 4.443 -21.552 1.00 97.88 288 GLU A CA 1
ATOM 2153 C C . GLU A 1 288 ? 10.334 3.862 -20.676 1.00 97.88 288 GLU A C 1
ATOM 2155 O O . GLU A 1 288 ? 9.239 3.620 -21.183 1.00 97.88 288 GLU A O 1
ATOM 2160 N N . ASN A 1 289 ? 10.515 3.714 -19.352 1.00 97.56 289 ASN A N 1
ATOM 2161 C CA . ASN A 1 289 ? 9.388 3.416 -18.453 1.00 97.56 289 ASN A CA 1
ATOM 2162 C C . ASN A 1 289 ? 8.372 4.571 -18.454 1.00 97.56 289 ASN A C 1
ATOM 2164 O O . ASN A 1 289 ? 7.162 4.339 -18.487 1.00 97.56 289 ASN A O 1
ATOM 2168 N N . CYS A 1 290 ? 8.869 5.811 -18.470 1.00 96.25 290 CYS A N 1
ATOM 2169 C CA . CYS A 1 290 ? 8.050 7.019 -18.493 1.00 96.25 290 CYS A CA 1
ATOM 2170 C C . CYS A 1 290 ? 7.670 7.407 -19.925 1.00 96.25 290 CYS A C 1
ATOM 2172 O O . CYS A 1 290 ? 6.485 7.521 -20.244 1.00 96.25 290 CYS A O 1
ATOM 2174 N N . HIS A 1 291 ? 8.665 7.531 -20.803 1.00 96.69 291 HIS A N 1
ATOM 2175 C CA . HIS A 1 291 ? 8.511 8.080 -22.152 1.00 96.69 291 HIS A CA 1
ATOM 2176 C C . HIS A 1 291 ? 8.115 7.052 -23.224 1.00 96.69 291 HIS A C 1
ATOM 2178 O O . HIS A 1 291 ? 7.803 7.442 -24.348 1.00 96.69 291 HIS A O 1
ATOM 2184 N N . GLY A 1 292 ? 8.060 5.762 -22.869 1.00 95.88 292 GLY A N 1
ATOM 2185 C CA . GLY A 1 292 ? 7.789 4.651 -23.785 1.00 95.88 292 GLY A CA 1
ATOM 2186 C C . GLY A 1 292 ? 8.994 4.266 -24.657 1.00 95.88 292 GLY A C 1
ATOM 2187 O O . GLY A 1 292 ? 10.061 4.861 -24.505 1.00 95.88 292 GLY A O 1
ATOM 2188 N N . PRO A 1 293 ? 8.839 3.270 -25.551 1.00 96.38 293 PRO A N 1
ATOM 2189 C CA . PRO A 1 293 ? 9.938 2.758 -26.370 1.00 96.38 293 PRO A CA 1
ATOM 2190 C C . PRO A 1 293 ? 10.496 3.832 -27.317 1.00 96.38 293 PRO A C 1
ATOM 2192 O O . PRO A 1 293 ? 9.744 4.504 -28.027 1.00 96.38 293 PRO A O 1
ATOM 2195 N N . GLY A 1 294 ? 11.818 4.010 -27.317 1.00 96.06 294 GLY A N 1
ATOM 2196 C CA . GLY A 1 294 ? 12.491 5.159 -27.924 1.00 96.06 294 GLY A CA 1
ATOM 2197 C C . GLY A 1 294 ? 13.031 4.953 -29.339 1.00 96.06 294 GLY A C 1
ATOM 2198 O O . GLY A 1 294 ? 13.538 5.910 -29.922 1.00 96.06 294 GLY A O 1
ATOM 2199 N N . SER A 1 295 ? 12.948 3.752 -29.926 1.00 95.44 295 SER A N 1
ATOM 2200 C CA . SER A 1 295 ? 13.674 3.459 -31.174 1.00 95.44 295 SER A CA 1
ATOM 2201 C C . SER A 1 295 ? 13.316 4.368 -32.351 1.00 95.44 295 SER A C 1
ATOM 2203 O O . SER A 1 295 ? 14.207 4.768 -33.095 1.00 95.44 295 SER A O 1
ATOM 2205 N N . ALA A 1 296 ? 12.033 4.698 -32.532 1.00 95.19 296 ALA A N 1
ATOM 2206 C CA . ALA A 1 296 ? 11.587 5.573 -33.618 1.00 95.19 296 ALA A CA 1
ATOM 2207 C C . ALA A 1 296 ? 12.048 7.021 -33.399 1.00 95.19 296 ALA A C 1
ATOM 2209 O O . ALA A 1 296 ? 12.515 7.670 -34.331 1.00 95.19 296 ALA A O 1
ATOM 2210 N N . HIS A 1 297 ? 11.982 7.495 -32.152 1.00 96.38 297 HIS A N 1
ATOM 2211 C CA . HIS A 1 297 ? 12.461 8.818 -31.766 1.00 96.38 297 HIS A CA 1
ATOM 2212 C C . HIS A 1 297 ? 13.958 8.966 -32.064 1.00 96.38 297 HIS A C 1
ATOM 2214 O O . HIS A 1 297 ? 14.346 9.869 -32.804 1.00 96.38 297 HIS A O 1
ATOM 2220 N N . VAL A 1 298 ? 14.773 8.022 -31.580 1.00 96.00 298 VAL A N 1
ATOM 2221 C CA . VAL A 1 298 ? 16.230 8.011 -31.785 1.00 96.00 298 VAL A CA 1
ATOM 2222 C C . VAL A 1 298 ? 16.591 7.907 -33.267 1.00 96.00 298 VAL A C 1
ATOM 2224 O O . VAL A 1 298 ? 17.408 8.683 -33.742 1.00 96.00 298 VAL A O 1
ATOM 2227 N N . ALA A 1 299 ? 15.960 7.004 -34.025 1.00 95.81 299 ALA A N 1
ATOM 2228 C CA . ALA A 1 299 ? 16.260 6.821 -35.451 1.00 95.81 299 ALA A CA 1
ATOM 2229 C C . ALA A 1 299 ? 15.908 8.040 -36.323 1.00 95.81 299 ALA A C 1
ATOM 2231 O O . ALA A 1 299 ? 16.369 8.142 -37.457 1.00 95.81 299 ALA A O 1
ATOM 2232 N N . SER A 1 300 ? 15.063 8.932 -35.809 1.00 95.75 300 SER A N 1
ATOM 2233 C CA . SER A 1 300 ? 14.573 10.119 -36.509 1.00 95.75 300 SER A CA 1
ATOM 2234 C C . SER A 1 300 ? 15.261 11.416 -36.066 1.00 95.75 300 SER A C 1
ATOM 2236 O O . SER A 1 300 ? 14.780 12.498 -36.413 1.00 95.75 300 SER A O 1
ATOM 2238 N N . ASP A 1 301 ? 16.311 11.317 -35.240 1.00 94.44 301 ASP A N 1
ATOM 2239 C CA . ASP A 1 301 ? 16.966 12.449 -34.569 1.00 94.44 301 ASP A CA 1
ATOM 2240 C C . ASP A 1 301 ? 15.961 13.381 -33.863 1.00 94.44 301 ASP A C 1
ATOM 2242 O O . ASP A 1 301 ? 16.081 14.606 -33.857 1.00 94.44 301 ASP A O 1
ATOM 2246 N N . GLY A 1 302 ? 14.917 12.784 -33.281 1.00 91.62 302 GLY A N 1
ATOM 2247 C CA . GLY A 1 302 ? 13.881 13.479 -32.526 1.00 91.62 302 GLY A CA 1
ATOM 2248 C C . GLY A 1 302 ? 12.765 14.132 -33.342 1.00 91.62 302 GLY A C 1
ATOM 2249 O O . GLY A 1 302 ? 11.874 14.737 -32.746 1.00 91.62 302 GLY A O 1
ATOM 2250 N N . THR A 1 303 ? 12.756 13.994 -34.673 1.00 93.88 303 THR A N 1
ATOM 2251 C CA . THR A 1 303 ? 11.642 14.490 -35.508 1.00 93.88 303 THR A CA 1
ATOM 2252 C C . THR A 1 303 ? 10.335 13.738 -35.246 1.00 93.88 303 THR A C 1
ATOM 2254 O O . THR A 1 303 ? 9.258 14.333 -35.283 1.00 93.88 303 THR A O 1
ATOM 2257 N N . VAL A 1 304 ? 10.417 12.449 -34.907 1.00 92.75 304 VAL A N 1
ATOM 2258 C CA . VAL A 1 304 ? 9.325 11.688 -34.295 1.00 92.75 304 VAL A CA 1
ATOM 2259 C C . VAL A 1 304 ? 9.398 11.890 -32.785 1.00 92.75 304 VAL A C 1
ATOM 2261 O O . VAL A 1 304 ? 10.420 11.603 -32.163 1.00 92.75 304 VAL A O 1
ATOM 2264 N N . ALA A 1 305 ? 8.317 12.377 -32.175 1.00 90.06 305 ALA A N 1
ATOM 2265 C CA . ALA A 1 305 ? 8.246 12.541 -30.725 1.00 90.06 305 ALA A CA 1
ATOM 2266 C C . ALA A 1 305 ? 8.364 11.189 -29.996 1.00 90.06 305 ALA A C 1
ATOM 2268 O O . ALA A 1 305 ? 8.014 10.139 -30.538 1.00 90.06 305 ALA A O 1
ATOM 2269 N N . SER A 1 306 ? 8.824 11.213 -28.743 1.00 87.94 306 SER A N 1
ATOM 2270 C CA . SER A 1 306 ? 8.720 10.039 -27.874 1.00 87.94 306 SER A CA 1
ATOM 2271 C C . SER A 1 306 ? 7.253 9.641 -27.692 1.00 87.94 306 SER A C 1
ATOM 2273 O O . SER A 1 306 ? 6.346 10.468 -27.821 1.00 87.94 306 SER A O 1
ATOM 2275 N N . ALA A 1 307 ? 7.006 8.373 -27.354 1.00 87.50 307 ALA A N 1
ATOM 2276 C CA . ALA A 1 307 ? 5.641 7.878 -27.191 1.00 87.50 307 ALA A CA 1
ATOM 2277 C C . ALA A 1 307 ? 4.856 8.658 -26.120 1.00 87.50 307 ALA A C 1
ATOM 2279 O O . ALA A 1 307 ? 3.627 8.718 -26.180 1.00 87.50 307 ALA A O 1
ATOM 2280 N N . ARG A 1 308 ? 5.549 9.249 -25.133 1.00 92.69 308 ARG A N 1
ATOM 2281 C CA . ARG A 1 308 ? 4.958 10.135 -24.122 1.00 92.69 308 ARG A CA 1
ATOM 2282 C C . ARG A 1 308 ? 5.860 11.335 -23.856 1.00 92.69 308 ARG A C 1
ATOM 2284 O O . ARG A 1 308 ? 6.940 11.193 -23.282 1.00 92.69 308 ARG A O 1
ATOM 2291 N N . THR A 1 309 ? 5.384 12.518 -24.220 1.00 85.94 309 THR A N 1
ATOM 2292 C CA . THR A 1 309 ? 5.991 13.806 -23.850 1.00 85.94 309 THR A CA 1
ATOM 2293 C C . THR A 1 309 ? 5.437 14.321 -22.523 1.00 85.94 309 THR A C 1
ATOM 2295 O O . THR A 1 309 ? 6.208 14.771 -21.681 1.00 85.94 309 THR A O 1
ATOM 2298 N N . ASP A 1 310 ? 4.129 14.171 -22.303 1.00 87.94 310 ASP A N 1
ATOM 2299 C CA . ASP A 1 310 ? 3.485 14.357 -21.001 1.00 87.94 310 ASP A CA 1
ATOM 2300 C C . ASP A 1 310 ? 3.214 12.993 -20.350 1.00 87.94 310 ASP A C 1
ATOM 2302 O O . ASP A 1 310 ? 2.568 12.118 -20.934 1.00 87.94 310 ASP A O 1
ATOM 2306 N N . VAL A 1 311 ? 3.769 12.783 -19.156 1.00 92.06 311 VAL A N 1
ATOM 2307 C CA . VAL A 1 311 ? 3.743 11.491 -18.461 1.00 92.06 311 VAL A CA 1
ATOM 2308 C C . VAL A 1 311 ? 2.564 11.479 -17.485 1.00 92.06 311 VAL A C 1
ATOM 2310 O O . VAL A 1 311 ? 2.602 12.204 -16.489 1.00 92.06 311 VAL A O 1
ATOM 2313 N N . PRO A 1 312 ? 1.525 10.653 -17.719 1.00 92.38 312 PRO A N 1
ATOM 2314 C CA . PRO A 1 312 ? 0.364 10.621 -16.841 1.00 92.38 312 PRO A CA 1
ATOM 2315 C C . PRO A 1 312 ? 0.667 9.866 -15.540 1.00 92.38 312 PRO A C 1
ATOM 2317 O O . PRO A 1 312 ? 1.407 8.880 -15.546 1.00 92.38 312 PRO A O 1
ATOM 2320 N N . GLU A 1 313 ? 0.007 10.260 -14.447 1.00 94.25 313 GLU A N 1
ATOM 2321 C CA . GLU A 1 313 ? 0.167 9.680 -13.099 1.00 94.25 313 GLU A CA 1
ATOM 2322 C C . GLU A 1 313 ? 0.079 8.147 -13.073 1.00 94.25 313 GLU A C 1
ATOM 2324 O O . GLU A 1 313 ? 0.840 7.489 -12.364 1.00 94.25 313 GLU A O 1
ATOM 2329 N N . ARG A 1 314 ? -0.785 7.563 -13.918 1.00 94.31 314 ARG A N 1
ATOM 2330 C CA . ARG A 1 314 ? -0.948 6.105 -14.065 1.00 94.31 314 ARG A CA 1
ATOM 2331 C C . ARG A 1 314 ? 0.360 5.350 -14.333 1.00 94.31 314 ARG A C 1
ATOM 2333 O O . ARG A 1 314 ? 0.433 4.160 -14.055 1.00 94.31 314 ARG A O 1
ATOM 2340 N N . ILE A 1 315 ? 1.371 6.010 -14.904 1.00 94.75 315 ILE A N 1
ATOM 2341 C CA . ILE A 1 315 ? 2.688 5.407 -15.138 1.00 94.75 315 ILE A CA 1
ATOM 2342 C C . ILE A 1 315 ? 3.447 5.230 -13.820 1.00 94.75 315 ILE A C 1
ATOM 2344 O O . ILE A 1 315 ? 4.093 4.207 -13.618 1.00 94.75 315 ILE A O 1
ATOM 2348 N N . CYS A 1 316 ? 3.332 6.192 -12.904 1.00 94.38 316 CYS A N 1
ATOM 2349 C CA . CYS A 1 316 ? 3.992 6.156 -11.604 1.00 94.38 316 CYS A CA 1
ATOM 2350 C C . CYS A 1 316 ? 3.349 5.108 -10.689 1.00 94.38 316 CYS A C 1
ATOM 2352 O O . CYS A 1 316 ? 4.047 4.275 -10.108 1.00 94.38 316 CYS A O 1
ATOM 2354 N N . VAL A 1 317 ? 2.015 5.113 -10.605 1.00 92.88 317 VAL A N 1
ATOM 2355 C CA . VAL A 1 317 ? 1.268 4.272 -9.651 1.00 92.88 317 VAL A CA 1
ATOM 2356 C C . VAL A 1 317 ? 1.184 2.795 -10.047 1.00 92.88 317 VAL A C 1
ATOM 2358 O O . VAL A 1 317 ? 0.726 1.971 -9.262 1.00 92.88 317 VAL A O 1
ATOM 2361 N N . GLY A 1 318 ? 1.676 2.430 -11.237 1.00 91.00 318 GLY A N 1
ATOM 2362 C CA . GLY A 1 318 ? 1.876 1.025 -11.599 1.00 91.00 318 GLY A CA 1
ATOM 2363 C C . GLY A 1 318 ? 2.901 0.334 -10.693 1.00 91.00 318 GLY A C 1
ATOM 2364 O O . GLY A 1 318 ? 2.707 -0.816 -10.314 1.00 91.00 318 GLY A O 1
ATOM 2365 N N . CYS A 1 319 ? 3.956 1.058 -10.300 1.00 93.75 319 CYS A N 1
ATOM 2366 C CA . CYS A 1 319 ? 4.975 0.578 -9.361 1.00 93.75 319 CYS A CA 1
ATOM 2367 C C . CYS A 1 319 ? 4.772 1.164 -7.956 1.00 93.75 319 CYS A C 1
ATOM 2369 O O . CYS A 1 319 ? 4.905 0.455 -6.962 1.00 93.75 319 CYS A O 1
ATOM 2371 N N . HIS A 1 320 ? 4.424 2.451 -7.866 1.00 93.88 320 HIS A N 1
ATOM 2372 C CA . HIS A 1 320 ? 4.159 3.136 -6.603 1.00 93.88 320 HIS A CA 1
ATOM 2373 C C . HIS A 1 320 ? 2.698 2.984 -6.183 1.00 93.88 320 HIS A C 1
ATOM 2375 O O . HIS A 1 320 ? 1.871 3.870 -6.387 1.00 93.88 320 HIS A O 1
ATOM 2381 N N . ASN A 1 321 ? 2.389 1.838 -5.592 1.00 86.38 321 ASN A N 1
ATOM 2382 C CA . ASN A 1 321 ? 1.076 1.530 -5.037 1.00 86.38 321 ASN A CA 1
ATOM 2383 C C . ASN A 1 321 ? 1.185 1.259 -3.524 1.00 86.38 321 ASN A C 1
ATOM 2385 O O . ASN A 1 321 ? 2.301 1.079 -3.029 1.00 86.38 321 ASN A O 1
ATOM 2389 N N . PRO A 1 322 ? 0.060 1.195 -2.787 1.00 79.50 322 PRO A N 1
ATOM 2390 C CA . PRO A 1 322 ? 0.078 0.995 -1.336 1.00 79.50 322 PRO A CA 1
ATOM 2391 C C . PRO A 1 322 ? 0.823 -0.262 -0.863 1.00 79.50 322 PRO A C 1
ATOM 2393 O O . PRO A 1 322 ? 1.291 -0.295 0.267 1.00 79.50 322 PRO A O 1
ATOM 2396 N N . GLU A 1 323 ? 0.967 -1.287 -1.709 1.00 76.88 323 GLU A N 1
ATOM 2397 C CA . GLU A 1 323 ? 1.683 -2.517 -1.344 1.00 76.88 323 GLU A CA 1
ATOM 2398 C C . GLU A 1 323 ? 3.209 -2.367 -1.422 1.00 76.88 323 GLU A C 1
ATOM 2400 O O . GLU A 1 323 ? 3.937 -3.019 -0.676 1.00 76.88 323 GLU A O 1
ATOM 2405 N N . HIS A 1 324 ? 3.708 -1.527 -2.333 1.00 81.44 324 HIS A N 1
ATOM 2406 C CA . HIS A 1 324 ? 5.141 -1.413 -2.633 1.00 81.44 324 HIS A CA 1
ATOM 2407 C C . HIS A 1 324 ? 5.743 -0.063 -2.217 1.00 81.44 324 HIS A C 1
ATOM 2409 O O . HIS A 1 324 ? 6.964 0.068 -2.142 1.00 81.44 324 HIS A O 1
ATOM 2415 N N . SER A 1 325 ? 4.900 0.946 -1.988 1.00 82.19 325 SER A N 1
ATOM 2416 C CA . SER A 1 325 ? 5.286 2.329 -1.712 1.00 82.19 325 SER A CA 1
ATOM 2417 C C . SER A 1 325 ? 4.165 3.066 -0.960 1.00 82.19 325 SER A C 1
ATOM 2419 O O . SER A 1 325 ? 3.600 4.036 -1.464 1.00 82.19 325 SER A O 1
ATOM 2421 N N . ASP A 1 326 ? 3.855 2.602 0.247 1.00 74.69 326 ASP A N 1
ATOM 2422 C CA . ASP A 1 326 ? 2.841 3.132 1.177 1.00 74.69 326 ASP A CA 1
ATOM 2423 C C . ASP A 1 326 ? 2.926 4.647 1.458 1.00 74.69 326 ASP A C 1
ATOM 2425 O O . ASP A 1 326 ? 1.904 5.302 1.651 1.00 74.69 326 ASP A O 1
ATOM 2429 N N . HIS A 1 327 ? 4.123 5.234 1.416 1.00 83.12 327 HIS A N 1
ATOM 2430 C CA . HIS A 1 327 ? 4.349 6.673 1.607 1.00 83.12 327 HIS A CA 1
ATOM 2431 C C . HIS A 1 327 ? 4.499 7.477 0.302 1.00 83.12 327 HIS A C 1
ATOM 2433 O O . HIS A 1 327 ? 5.020 8.600 0.308 1.00 83.12 327 HIS A O 1
ATOM 2439 N N . PHE A 1 328 ? 4.092 6.922 -0.844 1.00 89.25 328 PHE A N 1
ATOM 2440 C CA . PHE A 1 328 ? 4.157 7.644 -2.113 1.00 89.25 328 PHE A CA 1
ATOM 2441 C C . PHE A 1 328 ? 3.184 8.826 -2.142 1.00 89.25 328 PHE A C 1
ATOM 2443 O O . PHE A 1 328 ? 1.981 8.669 -1.955 1.00 89.25 328 PHE A O 1
ATOM 2450 N N . MET A 1 329 ? 3.702 10.010 -2.466 1.00 89.88 329 MET A N 1
ATOM 2451 C CA . MET A 1 329 ? 2.897 11.203 -2.727 1.00 89.88 329 MET A CA 1
ATOM 2452 C C . MET A 1 329 ? 3.219 11.722 -4.123 1.00 89.88 329 MET A C 1
ATOM 2454 O O . MET A 1 329 ? 4.283 12.313 -4.327 1.00 89.88 329 MET A O 1
ATOM 2458 N N . TYR A 1 330 ? 2.303 11.517 -5.072 1.00 90.69 330 TYR A N 1
ATOM 2459 C CA . TYR A 1 330 ? 2.538 11.784 -6.493 1.00 90.69 330 TYR A CA 1
ATOM 2460 C C . TYR A 1 330 ? 3.133 13.172 -6.755 1.00 90.69 330 TYR A C 1
ATOM 2462 O O . TYR A 1 330 ? 4.212 13.271 -7.336 1.00 90.69 330 TYR A O 1
ATOM 2470 N N . ASP A 1 331 ? 2.504 14.238 -6.259 1.00 91.00 331 ASP A N 1
ATOM 2471 C CA . ASP A 1 331 ? 2.965 15.606 -6.516 1.00 91.00 331 ASP A CA 1
ATOM 2472 C C . ASP A 1 331 ? 4.350 15.900 -5.933 1.00 91.00 331 ASP A C 1
ATOM 2474 O O . ASP A 1 331 ? 5.137 16.635 -6.531 1.00 91.00 331 ASP A O 1
ATOM 2478 N N . VAL A 1 332 ? 4.667 15.332 -4.768 1.00 91.44 332 VAL A N 1
ATOM 2479 C CA . VAL A 1 332 ? 5.951 15.556 -4.091 1.00 91.44 332 VAL A CA 1
ATOM 2480 C C . VAL A 1 332 ? 7.068 14.821 -4.824 1.00 91.44 332 VAL A C 1
ATOM 2482 O O . VAL A 1 332 ? 8.097 15.420 -5.130 1.00 91.44 332 VAL A O 1
ATOM 2485 N N . TYR A 1 333 ? 6.847 13.553 -5.167 1.00 90.88 333 TYR A N 1
ATOM 2486 C CA . TYR A 1 333 ? 7.832 12.730 -5.867 1.00 90.88 333 TYR A CA 1
ATOM 2487 C C . TYR A 1 333 ? 7.999 13.173 -7.323 1.00 90.88 333 TYR A C 1
ATOM 2489 O O . TYR A 1 333 ? 9.113 13.233 -7.829 1.00 90.88 333 TYR A O 1
ATOM 2497 N N . ARG A 1 334 ? 6.922 13.579 -8.004 1.00 91.94 334 ARG A N 1
ATOM 2498 C CA . ARG A 1 334 ? 7.013 14.101 -9.374 1.00 91.94 334 ARG A CA 1
ATOM 2499 C C . ARG A 1 334 ? 7.897 15.341 -9.458 1.00 91.94 334 ARG A C 1
ATOM 2501 O O . ARG A 1 334 ? 8.639 15.493 -10.424 1.00 91.94 334 ARG A O 1
ATOM 2508 N N . ARG A 1 335 ? 7.856 16.217 -8.452 1.00 91.88 335 ARG A N 1
ATOM 2509 C CA . ARG A 1 335 ? 8.707 17.417 -8.411 1.00 91.88 335 ARG A CA 1
ATOM 2510 C C . ARG A 1 335 ? 10.196 17.087 -8.341 1.00 91.88 335 ARG A C 1
ATOM 2512 O O . ARG A 1 335 ? 10.980 17.878 -8.846 1.00 91.88 335 ARG A O 1
ATOM 2519 N N . THR A 1 336 ? 10.597 15.945 -7.777 1.00 91.56 336 THR A N 1
ATOM 2520 C CA . THR A 1 336 ? 12.021 15.564 -7.730 1.00 91.56 336 THR A CA 1
ATOM 2521 C C . THR A 1 336 ? 12.556 15.142 -9.096 1.00 91.56 336 THR A C 1
ATOM 2523 O O . THR A 1 336 ? 13.754 15.267 -9.331 1.00 91.56 336 THR A O 1
ATOM 2526 N N . LEU A 1 337 ? 11.678 14.687 -9.999 1.00 91.94 337 LEU A N 1
ATOM 2527 C CA . LEU A 1 337 ? 12.011 14.317 -11.377 1.00 91.94 337 LEU A CA 1
ATOM 2528 C C . LEU A 1 337 ? 12.162 15.543 -12.293 1.00 91.94 337 LEU A C 1
ATOM 2530 O O . LEU A 1 337 ? 12.739 15.423 -13.368 1.00 91.94 337 LEU A O 1
ATOM 2534 N N . ILE A 1 338 ? 11.627 16.704 -11.906 1.00 92.19 338 ILE A N 1
ATOM 2535 C CA . ILE A 1 338 ? 11.612 17.922 -12.724 1.00 92.19 338 ILE A CA 1
ATOM 2536 C C . ILE A 1 338 ? 12.819 18.784 -12.352 1.00 92.19 338 ILE A C 1
ATOM 2538 O O . ILE A 1 338 ? 12.851 19.416 -11.298 1.00 92.19 338 ILE A O 1
ATOM 2542 N N . VAL A 1 339 ? 13.821 18.804 -13.226 1.00 91.44 339 VAL A N 1
ATOM 2543 C CA . VAL A 1 339 ? 15.117 19.462 -13.011 1.00 91.44 339 VAL A CA 1
ATOM 2544 C C . VAL A 1 339 ? 15.563 20.215 -14.269 1.00 91.44 339 VAL A C 1
ATOM 2546 O O . VAL A 1 339 ? 15.020 19.976 -15.350 1.00 91.44 339 VAL A O 1
ATOM 2549 N N . PRO A 1 340 ? 16.545 21.132 -14.187 1.00 91.12 340 PRO A N 1
ATOM 2550 C CA . PRO A 1 340 ? 17.098 21.764 -15.381 1.00 91.12 340 PRO A CA 1
ATOM 2551 C C . PRO A 1 340 ? 17.558 20.727 -16.415 1.00 91.12 340 PRO A C 1
ATOM 2553 O O . PRO A 1 340 ? 18.311 19.809 -16.094 1.00 91.12 340 PRO A O 1
ATOM 2556 N N . GLY A 1 341 ? 17.069 20.855 -17.650 1.00 86.69 341 GLY A N 1
ATOM 2557 C CA . GLY A 1 341 ? 17.323 19.894 -18.727 1.00 86.69 341 GLY A CA 1
ATOM 2558 C C . GLY A 1 341 ? 16.379 18.682 -18.754 1.00 86.69 341 GLY A C 1
ATOM 2559 O O . GLY A 1 341 ? 16.471 17.882 -19.682 1.00 86.69 341 GLY A O 1
ATOM 2560 N N . HIS A 1 342 ? 15.459 18.551 -17.792 1.00 91.00 342 HIS A N 1
ATOM 2561 C CA . HIS A 1 342 ? 14.410 17.528 -17.765 1.00 91.00 342 HIS A CA 1
ATOM 2562 C C . HIS A 1 342 ? 13.125 18.068 -17.109 1.00 91.00 342 HIS A C 1
ATOM 2564 O O . HIS A 1 342 ? 12.977 18.086 -15.889 1.00 91.00 342 HIS A O 1
ATOM 2570 N N . GLY A 1 343 ? 12.187 18.546 -17.931 1.00 87.25 343 GLY A N 1
ATOM 2571 C CA . GLY A 1 343 ? 10.949 19.197 -17.477 1.00 87.25 343 GLY A CA 1
ATOM 2572 C C . GLY A 1 343 ? 11.095 20.692 -17.153 1.00 87.25 343 GLY A C 1
ATOM 2573 O O . GLY A 1 343 ? 10.091 21.398 -17.129 1.00 87.25 343 GLY A O 1
ATOM 2574 N N . LEU A 1 344 ? 12.324 21.188 -16.975 1.00 88.69 344 LEU A N 1
ATOM 2575 C CA . LEU A 1 344 ? 12.662 22.616 -16.948 1.00 88.69 344 LEU A CA 1
ATOM 2576 C C . LEU A 1 344 ? 13.680 22.947 -18.049 1.00 88.69 344 LEU A C 1
ATOM 2578 O O . LEU A 1 344 ? 14.442 22.061 -18.458 1.00 88.69 344 LEU A O 1
ATOM 2582 N N . PRO A 1 345 ? 13.759 24.219 -18.487 1.00 82.62 345 PRO A N 1
ATOM 2583 C CA . PRO A 1 345 ? 14.841 24.681 -19.345 1.00 82.62 345 PRO A CA 1
ATOM 2584 C C . PRO A 1 345 ? 16.222 24.325 -18.762 1.00 82.62 345 PRO A C 1
ATOM 2586 O O . PRO A 1 345 ? 16.376 24.261 -17.536 1.00 82.62 345 PRO A O 1
ATOM 2589 N N . PRO A 1 346 ? 17.241 24.089 -19.606 1.00 78.94 346 PRO A N 1
ATOM 2590 C CA . PRO A 1 346 ? 18.619 23.914 -19.156 1.00 78.94 346 PRO A CA 1
ATOM 2591 C C . PRO A 1 346 ? 19.070 25.074 -18.265 1.00 78.94 346 PRO A C 1
ATOM 2593 O O . PRO A 1 346 ? 18.654 26.216 -18.472 1.00 78.94 346 PRO A O 1
ATOM 2596 N N . ALA A 1 347 ? 19.954 24.809 -17.301 1.00 69.25 347 ALA A N 1
ATOM 2597 C CA . ALA A 1 347 ? 20.488 25.864 -16.444 1.00 69.25 347 ALA A CA 1
ATOM 2598 C C . ALA A 1 347 ? 21.188 26.938 -17.306 1.00 69.25 347 ALA A C 1
ATOM 2600 O O . ALA A 1 347 ? 22.223 26.671 -17.913 1.00 69.25 347 ALA A O 1
ATOM 2601 N N . GLY A 1 348 ? 20.594 28.136 -17.382 1.00 64.12 348 GLY A N 1
ATOM 2602 C CA . GLY A 1 348 ? 21.085 29.260 -18.192 1.00 64.12 348 GLY A CA 1
ATOM 2603 C C . GLY A 1 348 ? 20.358 29.513 -19.522 1.00 64.12 348 GLY A C 1
ATOM 2604 O O . GLY A 1 348 ? 20.746 30.436 -20.233 1.00 64.12 348 GLY A O 1
ATOM 2605 N N . GLY A 1 349 ? 19.312 28.754 -19.865 1.00 49.47 349 GLY A N 1
ATOM 2606 C CA . GLY A 1 349 ? 18.426 29.065 -20.995 1.00 49.47 349 GLY A CA 1
ATOM 2607 C C . GLY A 1 349 ? 17.221 29.904 -20.558 1.00 49.47 349 GLY A C 1
ATOM 2608 O O . GLY A 1 349 ? 16.541 29.545 -19.599 1.00 49.47 349 GLY A O 1
ATOM 2609 N N . THR A 1 350 ? 16.948 31.020 -21.241 1.00 36.03 350 THR A N 1
ATOM 2610 C CA . THR A 1 350 ? 15.650 31.716 -21.134 1.00 36.03 350 THR A CA 1
ATOM 2611 C C . THR A 1 350 ? 14.517 30.826 -21.661 1.00 36.03 350 THR A C 1
ATOM 2613 O O . THR A 1 350 ? 14.782 30.027 -22.561 1.00 36.03 350 THR A O 1
ATOM 2616 N N . PRO A 1 351 ? 13.307 30.941 -21.081 1.00 49.03 351 PRO A N 1
ATOM 2617 C CA . PRO A 1 351 ? 12.198 30.010 -21.290 1.00 49.03 351 PRO A CA 1
ATOM 2618 C C . PRO A 1 351 ? 11.697 29.930 -22.731 1.00 49.03 351 PRO A C 1
ATOM 2620 O O . PRO A 1 351 ? 11.813 30.943 -23.463 1.00 49.03 351 PRO A O 1
#

pLDDT: mean 90.85, std 9.29, range [36.03, 98.44]

Radius of gyration: 29.23 Å; chains: 1; bounding box: 54×69×74 Å

Foldseek 3Di:
DVLVVLLVVCPDPVNQQPLAAEAEDQDDPVVQLSNQPRALHQEYEYEYDPDADWAPWDDRPLYTYTYQHYDPQKGKDKDKDRAPLQRPPDTSRRGGRAAELAPAVLVVVLVVLVVVLVVLVVVLVVCVVVVHDPVVSVVSVVVSVVSVVVNVPRDRDDDDNNHMYMYIDMGGNDPPHDDDPVVVVVVLVVLQVLLVCLLPVCVVVDAAADPPPDFAADAQVLVCVVLVVLSVLLCPDCQVCQLVVCVVSSCLLPQVRVQQFWAQENHHNQAHSNRCDDVNRGGGNHPCLFQNGCRVCSVVVNPDPGNDPDGDLVSVCVQCPCVRPVPDDSVVVVVSSCDDSGVHPHDPDDD

Sequence (351 aa):
AAEASTRRLLDLPENASRSLVVVLTRGGRRSARALARVSGVDVVVMGGADVDEPIPPAEVGDALVLHASRQGQGLTLARVYLPAAANEGASPSERPSIVDVSPWSVETRRATLTADVRELEANLARWEAEGADAAQVSRQRARLVAMQAELDGLAPPPVPSDRRALAATFVELPPDAPREAEVTAAMEALARRVNDHNRIALADWAPEPPAEGEPRFVGSAACASCHAQAFEWWRNHPHGRAYSTLEVRHKQYNLTCVGCHVTGYLQPGGSTVTQLGEDGALRNVGCENCHGPGSAHVASDGTVASARTDVPERICVGCHNPEHSDHFMYDVYRRTLIVPGHGLPPAGGTP